Protein AF-A0A970XP13-F1 (afdb_monomer_lite)

Secondary structure (DSSP, 8-state):
-------TT-EE-HHHHHHHHT--SSSSEEEETTTTEEEEEE-TTSSS--EEETTEEEEEPS-SSS---TTSTHHHHHHTTTTS-PEEEEEEE-TT-S-EEEEEEEEE-S--EEEEEE-TTS-EEEEEEEEEEESSPPPEEEPPSS-PPP--HHHHHHHHHHHTTTT-EEEETTTEEEEEEEEEE-TTT--EEEEEEEEEETTTEEEEEEE-GGGGG-TTTEEE-

Sequence (225 aa):
MFNPDLKIGQAVTNDQICEIFTVSPRGGMRRSHKTNTLVVISFAYIVYQDRWKGDTLHLTGMGLVGDQKIDYCQNRTLYESNYNGVEVHLFEGSYLAKFYNYCGVVRLVEEPYQEKQKDENEKERLVWVFPLKPIIPLPRVLTPEGDEPTQTKENRDNLNKSIMLIGRRIEHKKFGKGSVFSIVVTQEKGTIYAFKVRFDNPTEGKYDRTFSPKFLDDNEIIKWL

Radius of gyration: 19.07 Å; chains: 1; bounding box: 42×44×51 Å

Foldseek 3Di:
DFDLVDDFQDKDALVSVCVSQVWDSDDQWTQDPVRLAIEGEDECDDLWPWDDAFQWIFGWDDDQDAADDCCPDCSVVQQCVVPPVYWYWYWYADPVRRIIGTHATKHQDDHWDWDWGAGPVRDTHIIIITTIGHPDGAQEEHEHGDDAADPDPQLVVLQVVQVVQTQFWKQFPPQGIWGFRYFYAYRHGRHTQKTKTWGQDPPPGIDIDIDGPCVVVCPVGMDTD

Structure (mmCIF, N/CA/C/O backbone):
data_AF-A0A970XP13-F1
#
_entry.id   AF-A0A970XP13-F1
#
loop_
_atom_site.group_PDB
_atom_site.id
_atom_site.type_symbol
_atom_site.label_atom_id
_atom_site.label_alt_id
_atom_site.label_comp_id
_atom_site.label_asym_id
_atom_site.label_entity_id
_atom_site.label_seq_id
_atom_site.pdbx_PDB_ins_code
_atom_site.Cartn_x
_atom_site.Cartn_y
_atom_site.Cartn_z
_atom_site.occupancy
_atom_site.B_iso_or_equiv
_atom_site.auth_seq_id
_atom_site.auth_comp_id
_atom_site.auth_asym_id
_atom_site.auth_atom_id
_atom_site.pdbx_PDB_model_num
ATOM 1 N N . MET A 1 1 ? -4.743 -19.005 -4.459 1.00 78.25 1 MET A N 1
ATOM 2 C CA . MET A 1 1 ? -4.341 -17.746 -3.803 1.00 78.25 1 MET A CA 1
ATOM 3 C C . MET A 1 1 ? -3.126 -18.054 -2.953 1.00 78.25 1 MET A C 1
ATOM 5 O O . MET A 1 1 ? -3.126 -19.113 -2.327 1.00 78.25 1 MET A O 1
ATOM 9 N N . PHE A 1 2 ? -2.075 -17.243 -3.020 1.00 93.06 2 PHE A N 1
ATOM 10 C CA . PHE A 1 2 ? -0.846 -17.499 -2.275 1.00 93.06 2 PHE A CA 1
ATOM 11 C C . PHE A 1 2 ? -1.037 -17.056 -0.817 1.00 93.06 2 PHE A C 1
ATOM 13 O O . PHE A 1 2 ? -1.611 -16.002 -0.561 1.00 93.06 2 PHE A O 1
ATOM 20 N N . ASN A 1 3 ? -0.587 -17.858 0.153 1.00 94.12 3 ASN A N 1
ATOM 21 C CA . ASN A 1 3 ? -0.649 -17.484 1.567 1.00 94.12 3 ASN A CA 1
ATOM 22 C C . ASN A 1 3 ? 0.767 -17.207 2.098 1.00 94.12 3 ASN A C 1
ATOM 24 O O . ASN A 1 3 ? 1.518 -18.162 2.292 1.00 94.12 3 ASN A O 1
ATOM 28 N N . PRO A 1 4 ? 1.131 -15.937 2.352 1.00 95.06 4 PRO A N 1
ATOM 29 C CA . PRO A 1 4 ? 2.456 -15.583 2.851 1.00 95.06 4 PRO A CA 1
ATOM 30 C C . PRO A 1 4 ? 2.640 -15.824 4.359 1.00 95.06 4 PRO A C 1
ATOM 32 O O . PRO A 1 4 ? 3.734 -15.585 4.855 1.00 95.06 4 PRO A O 1
ATOM 35 N N . ASP A 1 5 ? 1.588 -16.216 5.090 1.00 96.00 5 ASP A N 1
ATOM 36 C CA . ASP A 1 5 ? 1.572 -16.287 6.564 1.00 96.00 5 ASP A CA 1
ATOM 37 C C . ASP A 1 5 ? 2.010 -14.970 7.245 1.00 96.00 5 ASP A C 1
ATOM 39 O O . ASP A 1 5 ? 2.663 -14.937 8.287 1.00 96.00 5 ASP A O 1
ATOM 43 N N . LEU A 1 6 ? 1.646 -13.841 6.624 1.00 95.50 6 LEU A N 1
ATOM 44 C CA . LEU A 1 6 ? 1.912 -12.495 7.127 1.00 95.50 6 LEU A CA 1
ATOM 45 C C . LEU A 1 6 ? 0.615 -11.797 7.523 1.00 95.50 6 LEU A C 1
ATOM 47 O O . LEU A 1 6 ? -0.382 -11.820 6.797 1.00 95.50 6 LEU A O 1
ATOM 51 N N . LYS A 1 7 ? 0.653 -11.092 8.653 1.00 91.94 7 LYS A N 1
ATOM 52 C CA . LYS A 1 7 ? -0.436 -10.202 9.072 1.00 91.94 7 LYS A CA 1
ATOM 53 C C . LYS A 1 7 ? -0.237 -8.815 8.471 1.00 91.94 7 LYS A C 1
ATOM 55 O O . LYS A 1 7 ? 0.881 -8.314 8.395 1.00 91.94 7 LYS A O 1
ATOM 60 N N . ILE A 1 8 ? -1.326 -8.161 8.077 1.00 90.06 8 ILE A N 1
ATOM 61 C CA . ILE A 1 8 ? -1.281 -6.748 7.680 1.00 90.06 8 ILE A CA 1
ATOM 62 C C . ILE A 1 8 ? -0.691 -5.915 8.829 1.00 90.06 8 ILE A C 1
ATOM 64 O O . ILE A 1 8 ? -1.101 -6.066 9.980 1.00 90.06 8 ILE A O 1
ATOM 68 N N . GLY A 1 9 ? 0.268 -5.048 8.505 1.00 85.56 9 GLY A N 1
ATOM 69 C CA . GLY A 1 9 ? 1.038 -4.247 9.456 1.00 85.56 9 GLY A CA 1
ATOM 70 C C . GLY A 1 9 ? 2.248 -4.967 10.058 1.00 85.56 9 GLY A C 1
ATOM 71 O O . GLY A 1 9 ? 2.989 -4.356 10.823 1.00 85.56 9 GLY A O 1
ATOM 72 N N . GLN A 1 10 ? 2.478 -6.243 9.731 1.00 89.44 10 GLN A N 1
ATOM 73 C CA . GLN A 1 10 ? 3.664 -6.964 10.182 1.00 89.44 10 GLN A CA 1
ATOM 74 C C . GLN A 1 10 ? 4.919 -6.394 9.516 1.00 89.44 10 GLN A C 1
ATOM 76 O O . GLN A 1 10 ? 5.006 -6.331 8.288 1.00 89.44 10 GLN A O 1
ATOM 81 N N . ALA A 1 11 ? 5.892 -6.012 10.341 1.00 90.38 11 ALA A N 1
ATOM 82 C CA . ALA A 1 11 ? 7.219 -5.625 9.891 1.00 90.38 11 ALA A CA 1
ATOM 83 C C . ALA A 1 11 ? 8.036 -6.874 9.526 1.00 90.38 11 ALA A C 1
ATOM 85 O O . ALA A 1 11 ? 8.125 -7.815 10.316 1.00 90.38 11 ALA A O 1
ATOM 86 N N . VAL A 1 12 ? 8.642 -6.870 8.341 1.00 93.31 12 VAL A N 1
ATOM 87 C CA . VAL A 1 12 ? 9.492 -7.951 7.822 1.00 93.31 12 VAL A CA 1
ATOM 88 C C . VAL A 1 12 ? 10.779 -7.400 7.215 1.00 93.31 12 VAL A C 1
ATOM 90 O O . VAL A 1 12 ? 10.828 -6.255 6.765 1.00 93.31 12 VAL A O 1
ATOM 93 N N . THR A 1 13 ? 11.839 -8.201 7.195 1.00 93.25 13 THR A N 1
ATOM 94 C CA . THR A 1 13 ? 13.106 -7.850 6.538 1.00 93.25 13 THR A CA 1
ATOM 95 C C . THR A 1 13 ? 13.057 -8.138 5.035 1.00 93.25 13 THR A C 1
ATOM 97 O O . THR A 1 13 ? 12.192 -8.864 4.543 1.00 93.25 13 THR A O 1
ATOM 100 N N . ASN A 1 14 ? 14.020 -7.594 4.284 1.00 93.00 14 ASN A N 1
ATOM 101 C CA . ASN A 1 14 ? 14.174 -7.924 2.865 1.00 93.00 14 ASN A CA 1
ATOM 102 C C . ASN A 1 14 ? 14.386 -9.430 2.644 1.00 93.00 14 ASN A C 1
ATOM 104 O O . ASN A 1 14 ? 13.838 -9.989 1.699 1.00 93.00 14 ASN A O 1
ATOM 108 N N . ASP A 1 15 ? 15.159 -10.074 3.519 1.00 95.31 15 ASP A N 1
ATOM 109 C CA . ASP A 1 15 ? 15.478 -11.498 3.409 1.00 95.31 15 ASP A CA 1
ATOM 110 C C . ASP A 1 15 ? 14.229 -12.354 3.626 1.00 95.31 15 ASP A C 1
ATOM 112 O O . ASP A 1 15 ? 13.965 -13.251 2.829 1.00 95.31 15 ASP A O 1
ATOM 116 N N . GLN A 1 16 ? 13.389 -11.995 4.604 1.00 96.69 16 GLN A N 1
ATOM 117 C CA . GLN A 1 16 ? 12.090 -12.640 4.811 1.00 96.69 16 GLN A CA 1
ATOM 118 C C . GLN A 1 16 ? 11.178 -12.488 3.587 1.00 96.69 16 GLN A C 1
ATOM 120 O O . GLN A 1 16 ? 10.542 -13.454 3.176 1.00 96.69 16 GLN A O 1
ATOM 125 N N . ILE A 1 17 ? 11.135 -11.307 2.953 1.00 96.62 17 ILE A N 1
ATOM 126 C CA . ILE A 1 17 ? 10.377 -11.118 1.702 1.00 96.62 17 ILE A CA 1
ATOM 127 C C . ILE A 1 17 ? 10.911 -12.047 0.603 1.00 96.62 17 ILE A C 1
ATOM 129 O O . ILE A 1 17 ? 10.126 -12.685 -0.100 1.00 96.62 17 ILE A O 1
ATOM 133 N N . CYS A 1 18 ? 12.234 -12.134 0.447 1.00 97.00 18 CYS A N 1
ATOM 134 C CA . CYS A 1 18 ? 12.852 -12.986 -0.569 1.00 97.00 18 CYS A CA 1
ATOM 135 C C . CYS A 1 18 ? 12.543 -14.464 -0.333 1.00 97.00 18 CYS A C 1
ATOM 137 O O . CYS A 1 18 ? 12.210 -15.163 -1.287 1.00 97.00 18 CYS A O 1
ATOM 139 N N . GLU A 1 19 ? 12.616 -14.922 0.915 1.00 97.75 19 GLU A N 1
ATOM 140 C CA . GLU A 1 19 ? 12.333 -16.302 1.305 1.00 97.75 19 GLU A CA 1
ATOM 141 C C . GLU A 1 19 ? 10.858 -16.658 1.085 1.00 97.75 19 GLU A C 1
ATOM 143 O O . GLU A 1 19 ? 10.556 -17.601 0.350 1.00 97.75 19 GLU A O 1
ATOM 148 N N . ILE A 1 20 ? 9.938 -15.856 1.635 1.00 98.12 20 ILE A N 1
ATOM 149 C CA . ILE A 1 20 ? 8.491 -16.105 1.568 1.00 98.12 20 ILE A CA 1
ATOM 150 C C . ILE A 1 20 ? 8.008 -16.094 0.115 1.00 98.12 20 ILE A C 1
ATOM 152 O O . ILE A 1 20 ? 7.331 -17.020 -0.328 1.00 98.12 20 ILE A O 1
ATOM 156 N N . PHE A 1 21 ? 8.366 -15.064 -0.656 1.00 97.94 21 PHE A N 1
ATOM 157 C CA . PHE A 1 21 ? 7.831 -14.878 -2.008 1.00 97.94 21 PHE A CA 1
ATOM 158 C C . PHE A 1 21 ? 8.698 -15.511 -3.102 1.00 97.94 21 PHE A C 1
ATOM 160 O O . PHE A 1 21 ? 8.272 -15.576 -4.254 1.00 97.94 21 PHE A O 1
ATOM 167 N N . THR A 1 22 ? 9.900 -15.996 -2.777 1.00 97.81 22 THR A N 1
ATOM 168 C CA . THR A 1 22 ? 10.886 -16.479 -3.762 1.00 97.81 22 THR A CA 1
ATOM 169 C C . THR A 1 22 ? 11.180 -15.418 -4.836 1.00 97.81 22 THR A C 1
ATOM 171 O O . THR A 1 22 ? 11.025 -15.648 -6.036 1.00 97.81 22 THR A O 1
ATOM 174 N N . VAL A 1 23 ? 11.560 -14.215 -4.401 1.00 97.44 23 VAL A N 1
ATOM 175 C CA . VAL A 1 23 ? 11.831 -13.053 -5.271 1.00 97.44 23 VAL A CA 1
ATOM 176 C C . VAL A 1 23 ? 13.266 -12.546 -5.127 1.00 97.44 23 VAL A C 1
ATOM 178 O O . VAL A 1 23 ? 13.959 -12.874 -4.167 1.00 97.44 23 VAL A O 1
ATOM 181 N N . SER A 1 24 ? 13.719 -11.718 -6.074 1.00 93.75 24 SER A N 1
ATOM 182 C CA . SER A 1 24 ? 15.026 -11.060 -5.984 1.00 93.75 24 SER A CA 1
ATOM 183 C C . SER A 1 24 ? 15.086 -10.058 -4.815 1.00 93.75 24 SER A C 1
ATOM 185 O O . SER A 1 24 ? 14.073 -9.461 -4.443 1.00 93.75 24 SER A O 1
ATOM 187 N N . PRO A 1 25 ? 16.280 -9.790 -4.255 1.00 90.81 25 PRO A N 1
ATOM 188 C CA . PRO A 1 25 ? 16.434 -8.855 -3.139 1.00 90.81 25 PRO A CA 1
ATOM 189 C C . PRO A 1 25 ? 16.414 -7.378 -3.547 1.00 90.81 25 PRO A C 1
ATOM 191 O O . PRO A 1 25 ? 16.533 -6.516 -2.680 1.00 90.81 25 PRO A O 1
ATOM 194 N N . ARG A 1 26 ? 16.308 -7.062 -4.844 1.00 87.69 26 ARG A N 1
ATOM 195 C CA . ARG A 1 26 ? 16.445 -5.701 -5.382 1.00 87.69 26 ARG A CA 1
ATOM 196 C C . ARG A 1 26 ? 15.261 -5.325 -6.266 1.00 87.69 26 ARG A C 1
ATOM 198 O O . ARG A 1 26 ? 14.667 -6.179 -6.914 1.00 87.69 26 ARG A O 1
ATOM 205 N N . GLY A 1 27 ? 15.000 -4.022 -6.342 1.00 86.38 27 GLY A N 1
ATOM 206 C CA . GLY A 1 27 ? 13.931 -3.436 -7.150 1.00 86.38 27 GLY A CA 1
ATOM 207 C C . GLY A 1 27 ? 12.639 -3.211 -6.363 1.00 86.38 27 GLY A C 1
ATOM 208 O O . GLY A 1 27 ? 12.397 -3.868 -5.348 1.00 86.38 27 GLY A O 1
ATOM 209 N N . GLY A 1 28 ? 11.834 -2.258 -6.840 1.00 88.81 28 GLY A N 1
ATOM 210 C CA . GLY A 1 28 ? 10.523 -1.926 -6.271 1.00 88.81 28 GLY A CA 1
ATOM 211 C C . GLY A 1 28 ? 9.415 -2.893 -6.695 1.00 88.81 28 GLY A C 1
ATOM 212 O O . GLY A 1 28 ? 8.486 -3.114 -5.938 1.00 88.81 28 GLY A O 1
ATOM 213 N N . MET A 1 29 ? 9.534 -3.539 -7.859 1.00 95.00 29 MET A N 1
ATOM 214 C CA . MET A 1 29 ? 8.600 -4.575 -8.311 1.00 95.00 29 MET A CA 1
ATOM 215 C C . MET A 1 29 ? 9.350 -5.876 -8.584 1.00 95.00 29 MET A C 1
ATOM 217 O O . MET A 1 29 ? 10.291 -5.906 -9.380 1.00 95.00 29 MET A O 1
ATOM 221 N N . ARG A 1 30 ? 8.950 -6.952 -7.905 1.00 96.50 30 ARG A N 1
ATOM 222 C CA . ARG A 1 30 ? 9.682 -8.221 -7.872 1.00 96.50 30 ARG A CA 1
ATOM 223 C C . ARG A 1 30 ? 8.735 -9.377 -8.157 1.00 96.50 30 ARG A C 1
ATOM 225 O O . ARG A 1 30 ? 7.856 -9.703 -7.360 1.00 96.50 30 ARG A O 1
ATOM 232 N N . ARG A 1 31 ? 8.896 -9.986 -9.327 1.00 97.62 31 ARG A N 1
ATOM 233 C CA . ARG A 1 31 ? 8.027 -11.055 -9.818 1.00 97.62 31 ARG A CA 1
ATOM 234 C C . ARG A 1 31 ? 8.561 -12.421 -9.409 1.00 97.62 31 ARG A C 1
ATOM 236 O O . ARG 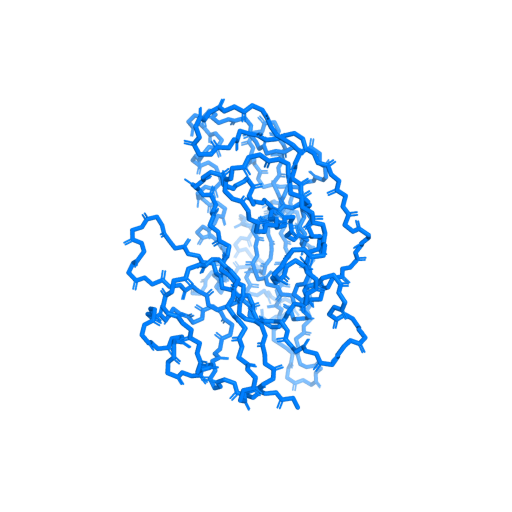A 1 31 ? 9.728 -12.715 -9.644 1.00 97.62 31 ARG A O 1
ATOM 243 N N . SER A 1 32 ? 7.688 -13.263 -8.863 1.00 97.94 32 SER A N 1
ATOM 244 C CA . SER A 1 32 ? 7.959 -14.683 -8.643 1.00 97.94 32 SER A CA 1
ATOM 245 C C . SER A 1 32 ? 7.018 -15.529 -9.484 1.00 97.94 32 SER A C 1
ATOM 247 O O . SER A 1 32 ? 5.798 -15.464 -9.342 1.00 97.94 32 SER A O 1
ATOM 249 N N . HIS A 1 33 ? 7.590 -16.352 -10.357 1.00 97.06 33 HIS A N 1
ATOM 250 C CA . HIS A 1 33 ? 6.825 -17.350 -11.103 1.00 97.06 33 HIS A CA 1
ATOM 251 C C . HIS A 1 33 ? 6.455 -18.558 -10.233 1.00 97.06 33 HIS A C 1
ATOM 253 O O . HIS A 1 33 ? 5.440 -19.194 -10.492 1.00 97.06 33 HIS A O 1
ATOM 259 N N . LYS A 1 34 ? 7.233 -18.849 -9.179 1.00 97.31 34 LYS A N 1
ATOM 260 C CA . LYS A 1 34 ? 7.014 -20.002 -8.291 1.00 97.31 34 LYS A CA 1
ATOM 261 C C . LYS A 1 34 ? 5.759 -19.839 -7.435 1.00 97.31 34 LYS A C 1
ATOM 263 O O . LYS A 1 34 ? 4.967 -20.765 -7.326 1.00 97.31 34 LYS A O 1
ATOM 268 N N . THR A 1 35 ? 5.582 -18.666 -6.832 1.00 97.69 35 THR A N 1
ATOM 269 C CA . THR A 1 35 ? 4.405 -18.342 -6.006 1.00 97.69 35 THR A CA 1
ATOM 270 C C . THR A 1 35 ? 3.278 -17.719 -6.826 1.00 97.69 35 THR A C 1
ATOM 272 O O . THR A 1 35 ? 2.190 -17.490 -6.310 1.00 97.69 35 THR A O 1
ATOM 275 N N . ASN A 1 36 ? 3.535 -17.433 -8.107 1.00 98.00 36 ASN A N 1
ATOM 276 C CA . ASN A 1 36 ? 2.661 -16.667 -8.983 1.00 98.00 36 ASN A CA 1
ATOM 277 C C . ASN A 1 36 ? 2.247 -15.300 -8.391 1.00 98.00 36 ASN A C 1
ATOM 279 O O . ASN A 1 36 ? 1.171 -14.786 -8.686 1.00 98.00 36 ASN A O 1
ATOM 283 N N . THR A 1 37 ? 3.150 -14.638 -7.661 1.00 98.50 37 THR A N 1
ATOM 284 C CA . THR A 1 37 ? 2.924 -13.297 -7.093 1.00 98.50 37 THR A CA 1
ATOM 285 C C . THR A 1 37 ? 3.804 -12.210 -7.713 1.00 98.50 37 THR A C 1
ATOM 287 O O . THR A 1 37 ? 4.878 -12.486 -8.260 1.00 98.50 37 THR A O 1
ATOM 290 N N . LEU A 1 38 ? 3.377 -10.956 -7.601 1.00 98.50 38 LEU A N 1
ATOM 291 C CA . LEU A 1 38 ? 4.200 -9.766 -7.798 1.00 98.50 38 LEU A CA 1
ATOM 292 C C . LEU A 1 38 ? 4.313 -9.031 -6.458 1.00 98.50 38 LEU A C 1
ATOM 294 O O . LEU A 1 38 ? 3.310 -8.603 -5.897 1.00 98.50 38 LEU A O 1
ATOM 298 N N . VAL A 1 39 ? 5.529 -8.891 -5.939 1.00 97.94 39 VAL A N 1
ATOM 299 C CA . VAL A 1 39 ? 5.804 -8.076 -4.751 1.00 97.94 39 VAL A CA 1
ATOM 300 C C . VAL A 1 39 ? 6.073 -6.644 -5.197 1.00 97.94 39 VAL A C 1
ATOM 302 O O . VAL A 1 39 ? 6.976 -6.410 -5.998 1.00 97.94 39 VAL A O 1
ATOM 305 N N . VAL A 1 40 ? 5.309 -5.698 -4.662 1.00 96.31 40 VAL A N 1
ATOM 306 C CA . VAL A 1 40 ? 5.482 -4.257 -4.845 1.00 96.31 40 VAL A CA 1
ATOM 307 C C . VAL A 1 40 ? 5.976 -3.668 -3.533 1.00 96.31 40 VAL A C 1
ATOM 309 O O . VAL A 1 40 ? 5.360 -3.857 -2.489 1.00 96.31 40 VAL A O 1
ATOM 312 N N . ILE A 1 41 ? 7.082 -2.943 -3.589 1.00 92.12 41 ILE A N 1
ATOM 313 C CA . ILE A 1 41 ? 7.636 -2.191 -2.475 1.00 92.12 41 ILE A CA 1
ATOM 314 C C . ILE A 1 41 ? 7.512 -0.721 -2.823 1.00 92.12 41 ILE A C 1
ATOM 316 O O . ILE A 1 41 ? 8.219 -0.232 -3.705 1.00 92.12 41 ILE A O 1
ATOM 320 N N . SER A 1 42 ? 6.616 -0.041 -2.117 1.00 89.12 42 SER A N 1
ATOM 321 C CA . SER A 1 42 ? 6.482 1.402 -2.222 1.00 89.12 42 SER A CA 1
ATOM 322 C C . SER A 1 42 ? 7.498 2.093 -1.320 1.00 89.12 42 SER A C 1
ATOM 324 O O . SER A 1 42 ? 7.674 1.730 -0.148 1.00 89.12 42 SER A O 1
ATOM 326 N N . PHE A 1 43 ? 8.172 3.089 -1.886 1.00 75.00 43 PHE A N 1
ATOM 327 C CA . PHE A 1 43 ? 9.134 3.928 -1.184 1.00 75.00 43 PHE A CA 1
ATOM 328 C C . PHE A 1 43 ? 8.675 5.380 -1.275 1.00 75.00 43 PHE A C 1
ATOM 330 O O . PHE A 1 43 ? 8.756 5.983 -2.336 1.00 75.00 43 PHE A O 1
ATOM 337 N N . ALA A 1 44 ? 8.266 5.971 -0.154 1.00 55.94 44 ALA A N 1
ATOM 338 C CA . ALA A 1 44 ? 7.752 7.343 -0.133 1.00 55.94 44 ALA A CA 1
ATOM 339 C C . ALA A 1 44 ? 8.823 8.443 -0.352 1.00 55.94 44 ALA A C 1
ATOM 341 O O . ALA A 1 44 ? 8.486 9.621 -0.347 1.00 55.94 44 ALA A O 1
ATOM 342 N N . TYR A 1 45 ? 10.115 8.101 -0.496 1.00 51.94 45 TYR A N 1
ATOM 343 C CA . TYR A 1 45 ? 11.218 9.080 -0.403 1.00 51.94 45 TYR A CA 1
ATOM 344 C C . TYR A 1 45 ? 12.397 8.861 -1.382 1.00 51.94 45 TYR A C 1
ATOM 346 O O . TYR A 1 45 ? 13.486 9.379 -1.144 1.00 51.94 45 TYR A O 1
ATOM 354 N N . ILE A 1 46 ? 12.229 8.085 -2.462 1.00 53.41 46 ILE A N 1
ATOM 355 C CA . ILE A 1 46 ? 13.261 7.884 -3.513 1.00 53.41 46 ILE A CA 1
ATOM 356 C C . ILE A 1 46 ? 12.834 8.654 -4.787 1.00 53.41 46 ILE A C 1
ATOM 358 O O . ILE A 1 46 ? 11.810 9.320 -4.781 1.00 53.41 46 ILE A O 1
ATOM 362 N N . VAL A 1 47 ? 13.605 8.583 -5.881 1.00 54.44 47 VAL A N 1
ATOM 363 C CA . VAL A 1 47 ? 13.306 9.083 -7.250 1.00 54.44 47 VAL A CA 1
ATOM 364 C C . VAL A 1 47 ? 11.843 8.867 -7.698 1.00 54.44 47 VAL A C 1
ATOM 366 O O . VAL A 1 47 ? 11.357 9.569 -8.579 1.00 54.44 47 VAL A O 1
ATOM 369 N N . TYR A 1 48 ? 11.140 7.905 -7.099 1.00 57.47 48 TYR A N 1
ATOM 370 C CA . TYR A 1 48 ? 9.724 7.630 -7.312 1.00 57.47 48 TYR A CA 1
ATOM 371 C C . TYR A 1 48 ? 8.842 8.423 -6.342 1.00 57.47 48 TYR A C 1
ATOM 373 O O . TYR A 1 48 ? 9.010 8.338 -5.127 1.00 57.47 48 TYR A O 1
ATOM 381 N N . GLN A 1 49 ? 7.864 9.149 -6.883 1.00 72.44 49 GLN A N 1
ATOM 382 C CA . GLN A 1 49 ? 6.902 9.942 -6.106 1.00 72.44 49 GLN A CA 1
ATOM 383 C C . GLN A 1 49 ? 5.633 9.136 -5.794 1.00 72.44 49 GLN A C 1
ATOM 385 O O . GLN A 1 49 ? 4.509 9.555 -6.104 1.00 72.44 49 GLN A O 1
ATOM 390 N N . ASP A 1 50 ? 5.826 7.946 -5.221 1.00 85.69 50 ASP A N 1
ATOM 391 C CA . ASP A 1 50 ? 4.723 7.125 -4.731 1.00 85.69 50 ASP A CA 1
ATOM 392 C C . ASP A 1 50 ? 3.942 7.896 -3.667 1.00 85.69 50 ASP A C 1
ATOM 394 O O . ASP A 1 50 ? 4.526 8.422 -2.718 1.00 85.69 50 ASP A O 1
ATOM 398 N N . ARG A 1 51 ? 2.617 7.950 -3.803 1.00 84.94 51 ARG A N 1
ATOM 399 C CA . ARG A 1 51 ? 1.778 8.741 -2.895 1.00 84.94 51 ARG A CA 1
ATOM 400 C C . ARG A 1 51 ? 0.409 8.130 -2.698 1.00 84.94 51 ARG A C 1
ATOM 402 O O . ARG A 1 51 ? -0.190 7.601 -3.630 1.00 84.94 51 ARG A O 1
ATOM 409 N N . TRP A 1 52 ? -0.113 8.243 -1.487 1.00 84.88 52 TRP A N 1
ATOM 410 C CA . TRP A 1 52 ? -1.498 7.889 -1.208 1.00 84.88 52 TRP A CA 1
ATOM 411 C C . TRP A 1 52 ? -2.404 9.080 -1.512 1.00 84.88 52 TRP A C 1
ATOM 413 O O . TRP A 1 52 ? -2.178 10.177 -1.007 1.00 84.88 52 TRP A O 1
ATOM 423 N N . LYS A 1 53 ? -3.451 8.855 -2.307 1.00 82.88 53 LYS A N 1
ATOM 424 C CA . LYS A 1 53 ? -4.591 9.766 -2.446 1.00 82.88 53 LYS A CA 1
ATOM 425 C C . LYS A 1 53 ? -5.803 9.074 -1.840 1.00 82.88 53 LYS A C 1
ATOM 427 O O . LYS A 1 53 ? -6.294 8.083 -2.377 1.00 82.88 53 LYS A O 1
ATOM 432 N N . GLY A 1 54 ? -6.232 9.540 -0.669 1.00 80.88 54 GLY A N 1
ATOM 433 C CA . GLY A 1 54 ? -7.213 8.807 0.127 1.00 80.88 54 GLY A CA 1
ATOM 434 C C . GLY A 1 54 ? -6.712 7.395 0.450 1.00 80.88 54 GLY A C 1
ATOM 435 O O . GLY A 1 54 ? -5.672 7.231 1.087 1.00 80.88 54 GLY A O 1
ATOM 436 N N . ASP A 1 55 ? -7.456 6.374 0.026 1.00 84.88 55 ASP A N 1
ATOM 437 C CA . ASP A 1 55 ? -7.129 4.961 0.245 1.00 84.88 55 ASP A CA 1
ATOM 438 C C . ASP A 1 55 ? -6.559 4.246 -0.995 1.00 84.88 55 ASP A C 1
ATOM 440 O O . ASP A 1 55 ? -6.429 3.018 -0.983 1.00 84.88 55 ASP A O 1
ATOM 444 N N . THR A 1 56 ? -6.171 5.007 -2.024 1.00 91.06 56 THR A N 1
ATOM 445 C CA . THR A 1 56 ? -5.517 4.515 -3.244 1.00 91.06 56 THR A CA 1
ATOM 446 C C . THR A 1 56 ? -4.053 4.959 -3.277 1.00 91.06 56 THR A C 1
ATOM 448 O O . THR A 1 56 ? -3.736 6.141 -3.134 1.00 91.06 56 THR A O 1
ATOM 451 N N . LEU A 1 57 ? -3.141 4.009 -3.470 1.00 92.50 57 LEU A N 1
ATOM 452 C CA . LEU A 1 57 ? -1.722 4.255 -3.702 1.00 92.50 57 LEU A CA 1
ATOM 453 C C . LEU A 1 57 ? -1.495 4.538 -5.183 1.00 92.50 57 LEU A C 1
ATOM 455 O O . LEU A 1 57 ? -1.743 3.684 -6.023 1.00 92.50 57 LEU A O 1
ATOM 459 N N . HIS A 1 58 ? -0.949 5.698 -5.501 1.00 93.88 58 HIS A N 1
ATOM 460 C CA . HIS A 1 58 ? -0.462 6.036 -6.830 1.00 93.88 58 HIS A CA 1
ATOM 461 C C . HIS A 1 58 ? 1.009 5.629 -6.904 1.00 93.88 58 HIS A C 1
ATOM 463 O O . HIS A 1 58 ? 1.885 6.379 -6.477 1.00 93.88 58 HIS A O 1
ATOM 469 N N . LEU A 1 59 ? 1.255 4.406 -7.379 1.00 94.19 59 LEU A N 1
ATOM 470 C CA . LEU A 1 59 ? 2.587 3.811 -7.478 1.00 94.19 59 LEU A CA 1
ATOM 471 C C . LEU A 1 59 ? 3.255 4.211 -8.796 1.00 94.19 59 LEU A C 1
ATOM 473 O O . LEU A 1 59 ? 2.672 4.019 -9.861 1.00 94.19 59 LEU A O 1
ATOM 477 N N . THR A 1 60 ? 4.495 4.689 -8.750 1.00 93.50 60 THR A N 1
ATOM 478 C CA . THR A 1 60 ? 5.269 4.960 -9.966 1.00 93.50 60 THR A CA 1
ATOM 479 C C . THR A 1 60 ? 5.832 3.659 -10.553 1.00 93.50 60 THR A C 1
ATOM 481 O O . THR A 1 60 ? 6.366 2.806 -9.843 1.00 93.50 60 THR A O 1
ATOM 484 N N . GLY A 1 61 ? 5.728 3.498 -11.871 1.00 94.06 61 GLY A N 1
ATOM 485 C CA . GLY A 1 61 ? 6.225 2.346 -12.614 1.00 94.06 61 GLY A CA 1
ATOM 486 C C . GLY A 1 61 ? 7.747 2.195 -12.577 1.00 94.06 61 GLY A C 1
ATOM 487 O O . GLY A 1 61 ? 8.496 3.079 -12.161 1.00 94.06 61 GLY A O 1
ATOM 488 N N . MET A 1 62 ? 8.228 1.051 -13.056 1.00 92.12 62 MET A N 1
ATOM 489 C CA . MET A 1 62 ? 9.644 0.761 -13.256 1.00 92.12 62 MET A CA 1
ATOM 490 C C . MET A 1 62 ? 10.241 1.513 -14.445 1.00 92.12 62 MET A C 1
ATOM 492 O O . MET A 1 62 ? 9.600 1.727 -15.474 1.00 92.12 62 MET A O 1
ATOM 496 N N . GLY A 1 63 ? 11.541 1.776 -14.315 1.00 91.50 63 GLY A N 1
ATOM 497 C CA . GLY A 1 63 ? 12.383 2.463 -15.288 1.00 91.50 63 GLY A CA 1
ATOM 498 C C . GLY A 1 63 ? 12.996 3.675 -14.604 1.00 91.50 63 GLY A C 1
ATOM 499 O O . GLY A 1 63 ? 12.253 4.506 -14.093 1.00 91.50 63 GLY A O 1
ATOM 500 N N . LEU A 1 64 ? 14.327 3.753 -14.530 1.00 89.25 64 LEU A N 1
ATOM 501 C CA . LEU A 1 64 ? 15.060 4.773 -13.757 1.00 89.25 64 LEU A CA 1
ATOM 502 C C . LEU A 1 64 ? 15.560 5.959 -14.592 1.00 89.25 64 LEU A C 1
ATOM 504 O O . LEU A 1 64 ? 15.762 7.034 -14.037 1.00 89.25 64 LEU A O 1
ATOM 508 N N . VAL A 1 65 ? 15.676 5.783 -15.910 1.00 92.25 65 VAL A N 1
ATOM 509 C CA . VAL A 1 65 ? 16.185 6.785 -16.855 1.00 92.25 65 VAL A CA 1
ATOM 510 C C . VAL A 1 65 ? 15.243 6.884 -18.045 1.00 92.25 65 VAL A C 1
ATOM 512 O O . VAL A 1 65 ? 14.831 5.852 -18.579 1.00 92.25 65 VAL A O 1
ATOM 515 N N . GLY A 1 66 ? 14.946 8.115 -18.465 1.00 95.25 66 GLY A N 1
ATOM 516 C CA . GLY A 1 66 ? 14.093 8.392 -19.623 1.00 95.25 66 GLY A CA 1
ATOM 517 C C . GLY A 1 66 ? 12.631 7.973 -19.448 1.00 95.25 66 GLY A C 1
ATOM 518 O O . GLY A 1 66 ? 12.206 7.542 -18.371 1.00 95.25 66 GLY A O 1
ATOM 519 N N . ASP A 1 67 ? 11.862 8.134 -20.525 1.00 97.69 67 ASP A N 1
ATOM 520 C CA . ASP A 1 67 ? 10.425 7.873 -20.531 1.00 97.69 67 ASP A CA 1
ATOM 521 C C . ASP A 1 67 ? 10.118 6.387 -20.324 1.00 97.69 67 ASP A C 1
ATOM 523 O O . ASP A 1 67 ? 10.654 5.502 -21.001 1.00 97.69 67 ASP A O 1
ATOM 527 N N . GLN A 1 68 ? 9.219 6.108 -19.386 1.00 96.81 68 GLN A N 1
ATOM 528 C CA . GLN A 1 68 ? 8.777 4.755 -19.091 1.00 96.81 68 GLN A CA 1
ATOM 529 C C . GLN A 1 68 ? 7.800 4.245 -20.148 1.00 96.81 68 GLN A C 1
ATOM 531 O O . GLN A 1 68 ? 6.974 4.980 -20.692 1.00 96.81 68 GLN A O 1
ATOM 536 N N . LYS A 1 69 ? 7.825 2.930 -20.359 1.00 97.19 69 LYS A N 1
ATOM 537 C CA . LYS A 1 69 ? 6.833 2.227 -21.173 1.00 97.19 69 LYS A CA 1
ATOM 538 C C . LYS A 1 69 ? 5.956 1.351 -20.287 1.00 97.19 69 LYS A C 1
ATOM 540 O O . LYS A 1 69 ? 6.451 0.729 -19.343 1.00 97.19 69 LYS A O 1
ATOM 545 N N . ILE A 1 70 ? 4.664 1.294 -20.599 1.00 97.19 70 ILE A N 1
ATOM 546 C CA . ILE A 1 70 ? 3.689 0.511 -19.830 1.00 97.19 70 ILE A CA 1
ATOM 547 C C . ILE A 1 70 ? 3.948 -0.996 -19.945 1.00 97.19 70 ILE A C 1
ATOM 549 O O . ILE A 1 70 ? 3.681 -1.745 -19.015 1.00 97.19 70 ILE A O 1
ATOM 553 N N . ASP A 1 71 ? 4.538 -1.437 -21.056 1.00 96.38 71 ASP A N 1
ATOM 554 C CA . ASP A 1 71 ? 4.874 -2.830 -21.349 1.00 96.38 71 ASP A CA 1
ATOM 555 C C . ASP A 1 71 ? 6.294 -3.229 -20.897 1.00 96.38 71 ASP A C 1
ATOM 557 O O . ASP A 1 71 ? 6.717 -4.373 -21.080 1.00 96.38 71 ASP A O 1
ATOM 561 N N . TYR A 1 72 ? 7.039 -2.311 -20.273 1.00 96.38 72 TYR A N 1
ATOM 562 C CA . TYR A 1 72 ? 8.399 -2.565 -19.808 1.00 96.38 72 TYR A CA 1
ATOM 563 C C . TYR A 1 72 ? 8.425 -3.426 -18.538 1.00 96.38 72 TYR A C 1
ATOM 565 O O . TYR A 1 72 ? 7.942 -3.019 -17.480 1.00 96.38 72 TYR A O 1
ATOM 573 N N . CYS A 1 73 ? 9.085 -4.586 -18.602 1.00 94.62 73 CYS A N 1
ATOM 574 C CA . CYS A 1 73 ? 9.346 -5.449 -17.445 1.00 94.62 73 CYS A CA 1
ATOM 575 C C . CYS A 1 73 ? 8.076 -5.703 -16.603 1.00 94.62 73 CYS A C 1
ATOM 577 O O . CYS A 1 73 ? 7.094 -6.235 -17.114 1.00 94.62 73 CYS A O 1
ATOM 579 N N . GLN A 1 74 ? 8.082 -5.342 -15.311 1.00 97.38 74 GLN A N 1
ATOM 580 C CA . GLN A 1 74 ? 6.943 -5.590 -14.419 1.00 97.38 74 GLN A CA 1
ATOM 581 C C . GLN A 1 74 ? 5.836 -4.539 -14.517 1.00 97.38 74 GLN A C 1
ATOM 583 O O . GLN A 1 74 ? 4.766 -4.779 -13.963 1.00 97.38 74 GLN A O 1
ATOM 588 N N . ASN A 1 75 ? 6.035 -3.443 -15.262 1.00 98.00 75 ASN A N 1
ATOM 589 C CA . ASN A 1 75 ? 4.938 -2.526 -15.590 1.00 98.00 75 ASN A CA 1
ATOM 590 C C . ASN A 1 75 ? 3.835 -3.288 -16.321 1.00 98.00 75 ASN A C 1
ATOM 592 O O . ASN A 1 75 ? 2.670 -3.168 -15.956 1.00 98.00 75 ASN A O 1
ATOM 596 N N . ARG A 1 76 ? 4.220 -4.169 -17.257 1.00 98.31 76 ARG A N 1
ATOM 597 C CA . ARG A 1 76 ? 3.286 -5.041 -17.969 1.00 98.31 76 ARG A CA 1
ATOM 598 C C . ARG A 1 76 ? 2.534 -5.960 -17.013 1.00 98.31 76 ARG A C 1
ATOM 600 O O . ARG A 1 76 ? 1.312 -6.016 -17.042 1.00 98.31 76 ARG A O 1
ATOM 607 N N . THR A 1 77 ? 3.261 -6.653 -16.136 1.00 98.19 77 THR A N 1
ATOM 608 C CA . THR A 1 77 ? 2.662 -7.568 -15.153 1.00 98.19 77 THR A CA 1
ATOM 609 C C . THR A 1 77 ? 1.653 -6.855 -14.254 1.00 98.19 77 THR A C 1
ATOM 611 O O . THR A 1 77 ? 0.596 -7.414 -13.966 1.00 98.19 77 THR A O 1
ATOM 614 N N . LEU A 1 78 ? 1.973 -5.637 -13.806 1.00 98.31 78 LEU A N 1
ATOM 615 C CA . LEU A 1 78 ? 1.090 -4.842 -12.957 1.00 98.31 78 LEU A CA 1
ATOM 616 C C . LEU A 1 78 ? -0.110 -4.291 -13.738 1.00 98.31 78 LEU A C 1
ATOM 618 O O . LEU A 1 78 ? -1.231 -4.359 -13.239 1.00 98.31 78 LEU A O 1
ATOM 622 N N . TYR A 1 79 ? 0.101 -3.811 -14.966 1.00 98.44 79 TYR A N 1
ATOM 623 C CA . TYR A 1 79 ? -0.965 -3.343 -15.854 1.00 98.44 79 TYR A CA 1
ATOM 624 C C . TYR A 1 79 ? -2.001 -4.439 -16.127 1.00 98.44 79 TYR A C 1
ATOM 626 O O . TYR A 1 79 ? -3.203 -4.224 -16.011 1.00 98.44 79 TYR A O 1
ATOM 634 N N . GLU A 1 80 ? -1.525 -5.648 -16.416 1.00 98.19 80 GLU A N 1
ATOM 635 C CA . GLU A 1 80 ? -2.365 -6.801 -16.736 1.00 98.19 80 GLU A CA 1
ATOM 636 C C . GLU A 1 80 ? -2.884 -7.538 -15.478 1.00 98.19 80 GLU A C 1
ATOM 638 O O . GLU A 1 80 ? -3.574 -8.554 -15.590 1.00 98.19 80 GLU A O 1
ATOM 643 N N . SER A 1 81 ? -2.559 -7.061 -14.265 1.00 97.69 81 SER A N 1
ATOM 644 C CA . SER A 1 81 ? -2.756 -7.801 -13.000 1.00 97.69 81 SER A CA 1
ATOM 645 C C . SER A 1 81 ? -4.206 -8.191 -12.700 1.00 97.69 81 SER A C 1
ATOM 647 O O . SER A 1 81 ? -4.457 -9.201 -12.044 1.00 97.69 81 SER A O 1
ATOM 649 N N . ASN A 1 82 ? -5.175 -7.442 -13.227 1.00 97.19 82 ASN A N 1
ATOM 650 C CA . ASN A 1 82 ? -6.594 -7.742 -13.044 1.00 97.19 82 ASN A CA 1
ATOM 651 C C . ASN A 1 82 ? -7.072 -8.974 -13.834 1.00 97.19 82 ASN A C 1
ATOM 653 O O . ASN A 1 82 ? -8.146 -9.495 -13.537 1.00 97.19 82 ASN A O 1
ATOM 657 N N . TYR A 1 83 ? -6.307 -9.453 -14.821 1.00 97.44 83 TYR A N 1
ATOM 658 C CA . TYR A 1 83 ? -6.719 -10.560 -15.696 1.00 97.44 83 TYR A CA 1
ATOM 659 C C . TYR A 1 83 ? -5.621 -11.588 -16.000 1.00 97.44 83 TYR A C 1
ATOM 661 O O . TYR A 1 83 ? -5.930 -12.669 -16.494 1.00 97.44 83 TYR A O 1
ATOM 669 N N . ASN A 1 84 ? -4.355 -11.318 -15.673 1.00 97.25 84 ASN A N 1
ATOM 670 C CA . ASN A 1 84 ? -3.254 -12.267 -15.886 1.00 97.25 84 ASN A CA 1
ATOM 671 C C . ASN A 1 84 ? -3.107 -13.324 -14.768 1.00 97.25 84 ASN A C 1
ATOM 673 O O . ASN A 1 84 ? -2.231 -14.186 -14.842 1.00 97.25 84 ASN A O 1
ATOM 677 N N . GLY A 1 85 ? -3.943 -13.259 -13.725 1.00 96.94 85 GLY A N 1
ATOM 678 C CA . GLY A 1 85 ? -3.943 -14.207 -12.608 1.00 96.94 85 GLY A CA 1
ATOM 679 C C . GLY A 1 85 ? -2.780 -14.049 -11.621 1.00 96.94 85 GLY A C 1
ATOM 680 O O . GLY A 1 85 ? -2.598 -14.923 -10.772 1.00 96.94 85 GLY A O 1
ATOM 681 N N . VAL A 1 86 ? -1.987 -12.977 -11.718 1.00 98.12 86 VAL A N 1
ATOM 682 C CA . VAL A 1 86 ? -0.891 -12.670 -10.790 1.00 98.12 86 VAL A CA 1
ATOM 683 C C . VAL A 1 86 ? -1.416 -11.921 -9.572 1.00 98.12 86 VAL A C 1
ATOM 685 O O . VAL A 1 86 ? -2.018 -10.859 -9.691 1.00 98.12 86 VAL A O 1
ATOM 688 N N . GLU A 1 87 ? -1.132 -12.438 -8.379 1.00 98.06 87 GLU A N 1
ATOM 689 C CA . GLU A 1 87 ? -1.507 -11.772 -7.130 1.00 98.06 87 GLU A CA 1
ATOM 690 C C . GLU A 1 87 ? -0.466 -10.718 -6.726 1.00 98.06 87 GLU A C 1
ATOM 692 O O . GLU A 1 87 ? 0.728 -11.015 -6.632 1.00 98.06 87 GLU A O 1
ATOM 697 N N . VAL A 1 88 ? -0.905 -9.479 -6.484 1.00 98.50 88 VAL A N 1
ATOM 698 C CA . VAL A 1 88 ? -0.016 -8.353 -6.164 1.00 98.50 88 VAL A CA 1
ATOM 699 C C . VAL A 1 88 ? -0.003 -8.100 -4.658 1.00 98.50 88 VAL A C 1
ATOM 701 O O . VAL A 1 88 ? -1.036 -7.801 -4.063 1.00 98.50 88 VAL A O 1
ATOM 704 N N . HIS A 1 89 ? 1.172 -8.192 -4.038 1.00 98.19 89 HIS A N 1
ATOM 705 C CA . HIS A 1 89 ? 1.381 -7.956 -2.607 1.00 98.19 89 HIS A CA 1
ATOM 706 C C 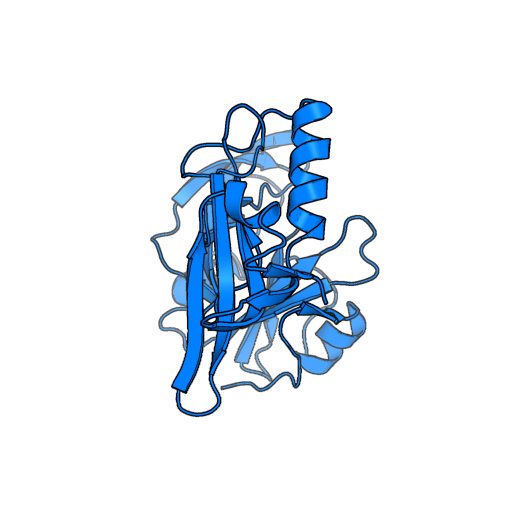. HIS A 1 89 ? 2.140 -6.650 -2.394 1.00 98.19 89 HIS A C 1
ATOM 708 O O . HIS A 1 89 ? 3.228 -6.482 -2.943 1.00 98.19 89 HIS A O 1
ATOM 714 N N . LEU A 1 90 ? 1.596 -5.753 -1.572 1.00 97.12 90 LEU A N 1
ATOM 715 C CA . LEU A 1 90 ? 2.208 -4.459 -1.275 1.00 97.12 90 LEU A CA 1
ATOM 716 C C . LEU A 1 90 ? 2.985 -4.495 0.044 1.00 97.12 90 LEU A C 1
ATOM 718 O O . LEU A 1 90 ? 2.519 -5.030 1.052 1.00 97.12 90 LEU A O 1
ATOM 722 N N . PHE A 1 91 ? 4.145 -3.853 0.031 1.00 94.06 91 PHE A N 1
ATOM 723 C CA . PHE A 1 91 ? 4.955 -3.532 1.192 1.00 94.06 91 PHE A CA 1
ATOM 724 C C . PHE A 1 91 ? 5.315 -2.050 1.175 1.00 94.06 91 PHE A C 1
ATOM 726 O O . PHE A 1 91 ? 5.619 -1.495 0.121 1.00 94.06 91 PHE A O 1
ATOM 733 N N . GLU A 1 92 ? 5.344 -1.421 2.343 1.00 89.19 92 GLU A N 1
ATOM 734 C CA . GLU A 1 92 ? 5.832 -0.048 2.500 1.00 89.19 92 GLU A CA 1
ATOM 735 C C . GLU A 1 92 ? 7.177 -0.048 3.226 1.00 89.19 92 GLU A C 1
ATOM 737 O O . GLU A 1 92 ? 7.305 -0.583 4.333 1.00 89.19 92 GLU A O 1
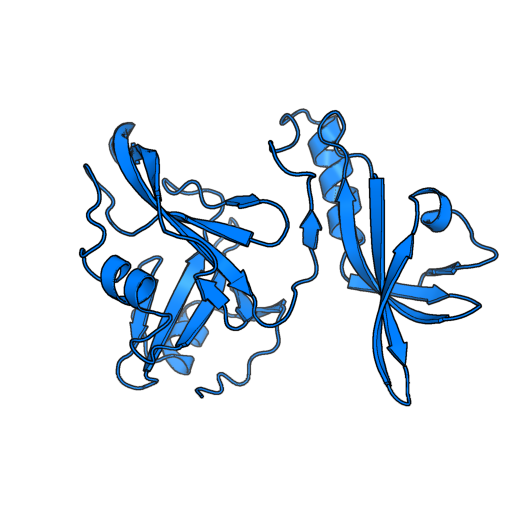ATOM 742 N N . GLY A 1 93 ? 8.196 0.526 2.584 1.00 77.88 93 GLY A N 1
ATOM 743 C CA . GLY A 1 93 ? 9.540 0.648 3.147 1.00 77.88 93 GLY A CA 1
ATOM 744 C C . GLY A 1 93 ? 9.676 1.815 4.126 1.00 77.88 93 GLY A C 1
ATOM 745 O O . GLY A 1 93 ? 9.135 2.897 3.910 1.00 77.88 93 GLY A O 1
ATOM 746 N N . SER A 1 94 ? 10.447 1.608 5.198 1.00 61.25 94 SER A N 1
ATOM 747 C CA . SER A 1 94 ? 10.850 2.674 6.128 1.00 61.25 94 SER A CA 1
ATOM 748 C C . SER A 1 94 ? 12.107 3.419 5.652 1.00 61.25 94 SER A C 1
ATOM 750 O O . SER A 1 94 ? 12.944 2.854 4.950 1.00 61.25 94 SER A O 1
ATOM 752 N N . TYR A 1 95 ? 12.278 4.670 6.102 1.00 51.78 95 TYR A N 1
ATOM 753 C CA . TYR A 1 95 ? 13.398 5.574 5.771 1.00 51.78 95 TYR A CA 1
ATOM 754 C C . TYR A 1 95 ? 14.805 4.967 5.965 1.00 51.78 95 TYR A C 1
ATOM 756 O O . TYR A 1 95 ? 15.746 5.358 5.285 1.00 51.78 95 TYR A O 1
ATOM 764 N N . LEU A 1 96 ? 14.961 3.988 6.866 1.00 56.44 96 LEU A N 1
ATOM 765 C CA . LEU A 1 96 ? 16.248 3.338 7.167 1.00 56.44 96 LEU A CA 1
ATOM 766 C C . LEU A 1 96 ? 16.363 1.905 6.611 1.00 56.44 96 LEU A C 1
ATOM 768 O O . LEU A 1 96 ? 17.318 1.207 6.942 1.00 56.44 96 LEU A O 1
ATOM 772 N N . ALA A 1 97 ? 15.375 1.460 5.823 1.00 60.88 97 ALA A N 1
ATOM 773 C CA . ALA A 1 97 ? 15.288 0.184 5.099 1.00 60.88 97 ALA A CA 1
ATOM 774 C C . ALA A 1 97 ? 15.795 -1.076 5.836 1.00 60.88 97 ALA A C 1
ATOM 776 O O . ALA A 1 97 ? 16.280 -2.017 5.209 1.00 60.88 97 ALA A O 1
ATOM 777 N N . LYS A 1 98 ? 15.639 -1.139 7.166 1.00 71.56 9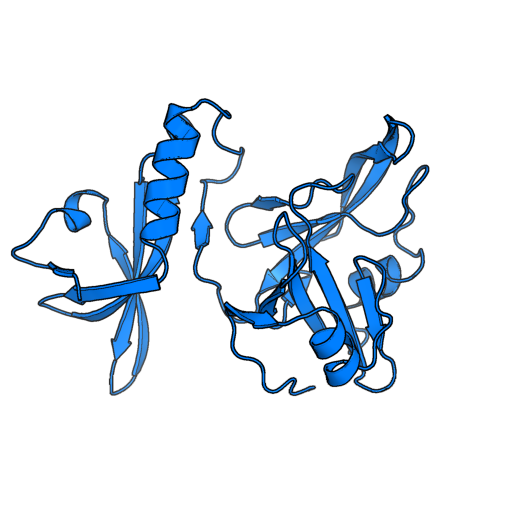8 LYS A N 1
ATOM 778 C CA . LYS A 1 98 ? 15.824 -2.391 7.924 1.00 71.56 98 LYS A CA 1
ATOM 779 C C . LYS A 1 98 ? 14.588 -3.288 7.852 1.00 71.56 98 LYS A C 1
ATOM 781 O O . LYS A 1 98 ? 14.714 -4.507 7.914 1.00 71.56 98 LYS A O 1
ATOM 786 N N . PHE A 1 99 ? 13.412 -2.678 7.698 1.00 84.69 99 PHE A N 1
ATOM 787 C CA . PHE A 1 99 ? 12.127 -3.367 7.692 1.00 84.69 99 PHE A CA 1
ATOM 788 C C . PHE A 1 99 ? 11.135 -2.732 6.715 1.00 84.69 99 PHE A C 1
ATOM 790 O O . PHE A 1 99 ? 11.188 -1.524 6.445 1.00 84.69 99 PHE A O 1
ATOM 797 N N . TYR A 1 100 ? 10.209 -3.571 6.262 1.00 89.62 100 TYR A N 1
ATOM 798 C CA . TYR A 1 100 ? 9.078 -3.266 5.400 1.00 89.62 100 TYR A CA 1
ATOM 799 C C . TYR A 1 100 ? 7.792 -3.699 6.096 1.00 89.62 100 TYR A C 1
ATOM 801 O O . TYR A 1 100 ? 7.733 -4.796 6.648 1.00 89.62 100 TYR A O 1
ATOM 809 N N . ASN A 1 101 ? 6.758 -2.868 6.051 1.00 90.31 101 ASN A N 1
ATOM 810 C CA . ASN A 1 101 ? 5.451 -3.226 6.593 1.00 90.31 101 ASN A CA 1
ATOM 811 C C . ASN A 1 101 ? 4.619 -3.908 5.511 1.00 90.31 101 ASN A C 1
ATOM 813 O O . ASN A 1 101 ? 4.464 -3.360 4.422 1.00 90.31 101 ASN A O 1
ATOM 817 N N . TYR A 1 102 ? 4.074 -5.087 5.804 1.00 94.31 102 TYR A N 1
ATOM 818 C CA . TYR A 1 102 ? 3.185 -5.778 4.876 1.00 94.31 102 TYR A CA 1
ATOM 819 C C . TYR A 1 102 ? 1.806 -5.107 4.822 1.00 94.31 102 TYR A C 1
ATOM 821 O O . TYR A 1 102 ? 1.124 -4.970 5.839 1.00 94.31 102 TYR A O 1
ATOM 829 N N . CYS A 1 103 ? 1.367 -4.725 3.626 1.00 93.50 103 CYS A N 1
ATOM 830 C CA . CYS A 1 103 ? 0.123 -3.991 3.383 1.00 93.50 103 CYS A CA 1
ATOM 831 C C . CYS A 1 103 ? -0.996 -4.871 2.803 1.00 93.50 103 CYS A C 1
ATOM 833 O O . CYS A 1 103 ? -2.071 -4.367 2.486 1.00 93.50 103 CYS A O 1
ATOM 835 N N . GLY A 1 104 ? -0.773 -6.179 2.663 1.00 95.62 104 GLY A N 1
ATOM 836 C CA . GLY A 1 104 ? -1.770 -7.088 2.103 1.00 95.62 104 GLY A CA 1
ATOM 837 C C . GLY A 1 104 ? -1.738 -7.178 0.577 1.00 95.62 104 GLY A C 1
ATOM 838 O O . GLY A 1 104 ? -0.807 -6.718 -0.089 1.00 95.62 104 GLY A O 1
ATOM 839 N N . VAL A 1 105 ? -2.772 -7.819 0.033 1.00 97.56 105 VAL A N 1
ATOM 840 C CA . VAL A 1 105 ? -3.009 -7.919 -1.413 1.00 97.56 105 VAL A CA 1
ATOM 841 C C . VAL A 1 105 ? -3.651 -6.626 -1.914 1.00 97.56 105 VAL A C 1
ATOM 843 O O . VAL A 1 105 ? -4.570 -6.103 -1.276 1.00 97.56 105 VAL A O 1
ATOM 846 N N . VAL A 1 106 ? -3.192 -6.126 -3.060 1.00 97.69 106 VAL A N 1
ATOM 847 C CA . VAL A 1 106 ? -3.712 -4.922 -3.725 1.00 97.69 106 VAL A CA 1
ATOM 848 C C . VAL A 1 106 ? -4.256 -5.247 -5.116 1.00 97.69 106 VAL A C 1
ATOM 850 O O . VAL A 1 106 ? -3.922 -6.277 -5.699 1.00 97.69 106 VAL A O 1
ATOM 853 N N . ARG A 1 107 ? -5.099 -4.363 -5.652 1.00 97.69 107 ARG A N 1
ATOM 854 C CA . ARG A 1 107 ? -5.609 -4.425 -7.029 1.00 97.69 107 ARG A CA 1
ATOM 855 C C . ARG A 1 107 ? -5.442 -3.089 -7.730 1.00 97.69 107 ARG A C 1
ATOM 857 O O . ARG A 1 107 ? -5.526 -2.051 -7.078 1.00 97.69 107 ARG A O 1
ATOM 864 N N . LEU A 1 108 ? -5.258 -3.136 -9.045 1.00 98.00 108 LEU A N 1
ATOM 865 C CA . LEU A 1 108 ? -5.342 -1.963 -9.907 1.00 98.00 108 LEU A CA 1
ATOM 866 C C . LEU A 1 108 ? -6.811 -1.527 -10.000 1.00 98.00 108 LEU A C 1
ATOM 868 O O . LEU A 1 108 ? -7.653 -2.320 -10.425 1.00 98.00 108 LEU A O 1
ATOM 872 N N . VAL A 1 109 ? -7.128 -0.312 -9.548 1.00 97.19 109 VAL A N 1
ATOM 873 C CA . VAL A 1 109 ? -8.521 0.170 -9.416 1.00 97.19 109 VAL A CA 1
ATOM 874 C C . VAL A 1 109 ? -8.925 1.234 -10.430 1.00 97.19 109 VAL A C 1
ATOM 876 O O . VAL A 1 109 ? -10.115 1.484 -10.592 1.00 97.19 109 VAL A O 1
ATOM 879 N N . GLU A 1 110 ? -7.960 1.818 -11.132 1.00 96.31 110 GLU A N 1
ATOM 880 C CA . GLU A 1 110 ? -8.170 2.819 -12.179 1.00 96.31 110 GLU A CA 1
ATOM 881 C C . GLU A 1 110 ? -7.188 2.570 -13.331 1.00 96.31 110 GLU A C 1
ATOM 883 O O . GLU A 1 110 ? -6.207 1.835 -13.177 1.00 96.31 110 GLU A O 1
ATOM 888 N N . GLU A 1 111 ? -7.443 3.197 -14.481 1.00 96.94 111 GLU A N 1
ATOM 889 C CA . GLU A 1 111 ? -6.522 3.160 -15.617 1.00 96.94 111 GLU A CA 1
ATOM 890 C C . GLU A 1 111 ? -5.186 3.824 -15.246 1.00 96.94 111 GLU A C 1
ATOM 892 O O . GLU A 1 111 ? -5.180 4.961 -14.756 1.00 96.94 111 GLU A O 1
ATOM 897 N N . PRO A 1 112 ? -4.037 3.160 -15.481 1.00 98.12 112 PRO A N 1
ATOM 898 C CA . PRO A 1 112 ? -2.746 3.805 -15.336 1.00 98.12 112 PRO A CA 1
ATOM 899 C C . PRO A 1 112 ? -2.632 5.029 -16.237 1.00 98.12 112 PRO A C 1
ATOM 901 O O . PRO A 1 112 ? -3.095 5.033 -17.377 1.00 98.12 112 PRO A O 1
ATOM 904 N N . TYR A 1 113 ? -1.960 6.059 -15.742 1.00 97.88 113 TYR A N 1
ATOM 905 C CA . TYR A 1 113 ? -1.790 7.320 -16.457 1.00 97.88 113 TYR A CA 1
ATOM 906 C C . TYR A 1 113 ? -0.335 7.775 -16.419 1.00 97.88 113 TYR A C 1
ATOM 908 O O . TYR A 1 113 ? 0.477 7.238 -15.665 1.00 97.88 113 TYR A O 1
ATOM 916 N N . GLN A 1 114 ? 0.003 8.765 -17.244 1.00 97.25 114 GLN A N 1
ATOM 917 C CA . GLN A 1 114 ? 1.349 9.325 -17.283 1.00 97.25 114 GLN A CA 1
ATOM 918 C C . GLN A 1 114 ? 1.431 10.674 -16.577 1.00 97.25 114 GLN A C 1
ATOM 920 O O . GLN A 1 114 ? 0.519 11.494 -16.660 1.00 97.25 114 GLN A O 1
ATOM 925 N N . GLU A 1 115 ? 2.565 10.927 -15.934 1.00 95.00 115 GLU A N 1
ATOM 926 C CA . GLU A 1 115 ? 2.913 12.244 -15.403 1.00 95.00 115 GLU A CA 1
ATOM 927 C C . GLU A 1 115 ? 4.409 12.517 -15.564 1.00 95.00 115 GLU A C 1
ATOM 929 O O . GLU A 1 115 ? 5.194 11.612 -15.858 1.00 95.00 115 GLU A O 1
ATOM 934 N N . LYS A 1 116 ? 4.808 13.780 -15.387 1.00 94.25 116 LYS A N 1
ATOM 935 C CA . LYS A 1 116 ? 6.216 14.172 -15.425 1.00 94.25 116 LYS A CA 1
ATOM 936 C C . LYS A 1 116 ? 6.853 14.014 -14.050 1.00 94.25 116 LYS A C 1
ATOM 938 O O . LYS A 1 116 ? 6.361 14.574 -13.075 1.00 94.25 116 LYS A O 1
ATOM 943 N N . GLN A 1 117 ? 7.977 13.310 -13.987 1.00 90.81 117 GLN A N 1
ATOM 944 C CA . GLN A 1 117 ? 8.834 13.235 -12.802 1.00 90.81 117 GLN A CA 1
ATOM 945 C C . GLN A 1 117 ? 10.301 13.408 -13.212 1.00 90.81 117 GLN A C 1
ATOM 947 O O . GLN A 1 117 ? 10.644 13.289 -14.390 1.00 90.81 117 GLN A O 1
ATOM 952 N N . LYS A 1 118 ? 11.176 13.681 -12.240 1.00 88.62 118 LYS A N 1
ATOM 953 C CA . LYS A 1 118 ? 12.623 13.605 -12.460 1.00 88.62 118 LYS A CA 1
ATOM 954 C C . LYS A 1 118 ? 13.065 12.142 -12.557 1.00 88.62 118 LYS A C 1
ATOM 956 O O . LYS A 1 118 ? 12.521 11.266 -11.883 1.00 88.62 118 LYS A O 1
ATOM 961 N N . ASP A 1 119 ? 14.032 11.871 -13.415 1.00 90.19 119 ASP A N 1
ATOM 962 C CA . ASP A 1 119 ? 14.744 10.600 -13.470 1.00 90.19 119 ASP A CA 1
ATOM 963 C C . ASP A 1 119 ? 15.942 10.592 -12.504 1.00 90.19 119 ASP A C 1
ATOM 965 O O . ASP A 1 119 ? 16.165 11.555 -11.768 1.00 90.19 119 ASP A O 1
ATOM 969 N N . GLU A 1 120 ? 16.710 9.501 -12.465 1.00 86.50 120 GLU A N 1
ATOM 970 C CA . GLU A 1 120 ? 17.886 9.410 -11.581 1.00 86.50 120 GLU A CA 1
ATOM 971 C C . GLU A 1 120 ? 18.994 10.435 -11.901 1.00 86.50 120 GLU A C 1
ATOM 973 O O . GLU A 1 120 ? 19.841 10.698 -11.053 1.00 86.50 120 GLU A O 1
ATOM 978 N N . ASN A 1 121 ? 18.971 11.036 -13.097 1.00 91.38 121 ASN A N 1
ATOM 979 C CA . ASN A 1 121 ? 19.897 12.076 -13.549 1.00 91.38 121 ASN A CA 1
ATOM 980 C C . ASN A 1 121 ? 19.285 13.484 -13.432 1.00 91.38 121 ASN A C 1
ATOM 982 O O . ASN A 1 121 ? 19.758 14.419 -14.079 1.00 91.38 121 ASN A O 1
ATOM 986 N N . GLU A 1 122 ? 18.206 13.621 -12.656 1.00 88.38 122 GLU A N 1
ATOM 987 C CA . GLU A 1 122 ? 17.427 14.846 -12.458 1.00 88.38 122 GLU A CA 1
ATOM 988 C C . GLU A 1 122 ? 16.770 15.428 -13.722 1.00 88.38 122 GLU A C 1
ATOM 990 O O . GLU A 1 122 ? 16.320 16.578 -13.710 1.00 88.38 122 GLU A O 1
ATOM 995 N N . LYS A 1 123 ? 16.664 14.649 -14.804 1.00 93.25 123 LYS A N 1
ATOM 996 C CA . LYS A 1 123 ? 16.013 15.078 -16.048 1.00 93.25 123 LYS A CA 1
ATOM 997 C C . LYS A 1 123 ? 14.518 14.804 -15.999 1.00 93.25 123 LYS A C 1
ATOM 999 O O . LYS A 1 123 ? 14.089 13.791 -15.455 1.00 93.25 123 LYS A O 1
ATOM 1004 N N . GLU A 1 124 ? 13.717 15.690 -16.587 1.00 94.38 124 GLU A N 1
ATOM 1005 C CA . GLU A 1 124 ? 12.289 15.417 -16.761 1.00 94.38 124 GLU A CA 1
ATOM 1006 C C . GLU A 1 124 ? 12.075 14.197 -17.663 1.00 94.38 124 GLU A C 1
ATOM 1008 O O . GLU A 1 124 ? 12.715 14.061 -18.707 1.00 94.38 124 GLU A O 1
ATOM 1013 N N . ARG A 1 125 ? 11.134 13.342 -17.265 1.00 95.12 125 ARG A N 1
ATOM 1014 C CA . ARG A 1 125 ? 10.670 12.177 -18.021 1.00 95.12 125 ARG A CA 1
ATOM 1015 C C . ARG A 1 125 ? 9.189 11.921 -17.779 1.00 95.12 125 ARG A C 1
ATOM 1017 O O . ARG A 1 125 ? 8.650 12.307 -16.739 1.00 95.12 125 ARG A O 1
ATOM 1024 N N . LEU A 1 126 ? 8.559 11.201 -18.695 1.00 97.38 126 LEU A N 1
ATOM 1025 C CA . LEU A 1 126 ? 7.249 10.601 -18.489 1.00 97.38 126 LEU A CA 1
ATOM 1026 C C . LEU A 1 126 ? 7.387 9.293 -17.710 1.00 97.38 126 LEU A C 1
ATOM 1028 O O . LEU A 1 126 ? 8.128 8.390 -18.097 1.00 97.38 126 LEU A O 1
ATOM 1032 N N . VAL A 1 127 ? 6.634 9.169 -16.626 1.00 96.00 127 VAL A N 1
ATOM 1033 C CA . VAL A 1 127 ? 6.495 7.919 -15.872 1.00 96.00 127 VAL A CA 1
ATOM 1034 C C . VAL A 1 127 ? 5.073 7.396 -15.990 1.00 96.00 127 VAL A C 1
ATOM 1036 O O . VAL A 1 127 ? 4.155 8.173 -16.240 1.00 96.00 127 VAL A O 1
ATOM 1039 N N . TRP A 1 128 ? 4.885 6.093 -15.795 1.00 97.62 128 TRP A N 1
ATOM 1040 C CA . TRP A 1 128 ? 3.559 5.502 -15.623 1.00 97.62 128 TRP A CA 1
ATOM 1041 C C . TRP A 1 128 ? 3.201 5.459 -14.143 1.00 97.62 128 TRP A C 1
ATOM 1043 O O . TRP A 1 128 ? 4.037 5.100 -13.319 1.00 97.62 128 TRP A O 1
ATOM 1053 N N . VAL A 1 129 ? 1.962 5.792 -13.806 1.00 96.69 129 VAL A N 1
ATOM 1054 C CA . VAL A 1 129 ? 1.424 5.728 -12.448 1.00 96.69 129 VAL A CA 1
ATOM 1055 C C . VAL A 1 129 ? 0.306 4.701 -12.407 1.00 96.69 129 VAL A C 1
ATOM 1057 O O . VAL A 1 129 ? -0.605 4.748 -13.227 1.00 96.69 129 VAL A O 1
ATOM 1060 N N . PHE A 1 130 ? 0.377 3.789 -11.441 1.00 97.81 130 PHE A N 1
ATOM 1061 C CA . PHE A 1 130 ? -0.557 2.688 -11.235 1.00 97.81 130 PHE A CA 1
ATOM 1062 C C . PHE A 1 130 ? -1.374 2.933 -9.960 1.00 97.81 130 PHE A C 1
ATOM 1064 O O . PHE A 1 130 ? -0.811 2.856 -8.864 1.00 97.81 130 PHE A O 1
ATOM 1071 N N . PRO A 1 131 ? -2.682 3.222 -10.069 1.00 97.31 131 PRO A N 1
ATOM 1072 C CA . PRO A 1 131 ? -3.558 3.383 -8.909 1.00 97.31 131 PRO A CA 1
ATOM 1073 C C . PRO A 1 131 ? -3.915 2.026 -8.281 1.00 97.31 131 PRO A C 1
ATOM 1075 O O . PRO A 1 131 ? -4.708 1.251 -8.820 1.00 97.31 131 PRO A O 1
ATOM 1078 N N . LEU A 1 132 ? -3.311 1.715 -7.135 1.00 97.19 132 LEU A N 1
ATOM 1079 C CA . LEU A 1 132 ? -3.443 0.448 -6.420 1.00 97.19 132 LEU A CA 1
ATOM 1080 C C . LEU A 1 132 ? -4.216 0.614 -5.114 1.00 97.19 132 LEU A C 1
ATOM 1082 O O . LEU A 1 132 ? -3.899 1.473 -4.295 1.00 97.19 132 LEU A O 1
ATOM 1086 N N . LYS A 1 133 ? -5.175 -0.276 -4.857 1.00 95.25 133 LYS A N 1
ATOM 1087 C CA . LYS A 1 133 ? -5.959 -0.279 -3.618 1.00 95.25 133 LYS A CA 1
ATOM 1088 C C . LYS A 1 133 ? -5.845 -1.614 -2.880 1.00 95.25 133 LYS A C 1
ATOM 1090 O O . LYS A 1 133 ? -6.036 -2.661 -3.505 1.00 95.25 133 LYS A O 1
ATOM 1095 N N . PRO A 1 134 ? -5.562 -1.616 -1.566 1.00 94.62 134 PRO A N 1
ATOM 1096 C CA . PRO A 1 134 ? -5.632 -2.820 -0.742 1.00 94.62 134 PRO A CA 1
ATOM 1097 C C . PRO A 1 134 ? -7.025 -3.453 -0.774 1.00 94.62 134 PRO A C 1
ATOM 1099 O O . PRO A 1 134 ? -8.025 -2.764 -0.586 1.00 94.62 134 PRO A O 1
ATOM 1102 N N . ILE A 1 135 ? -7.094 -4.775 -0.962 1.00 93.81 135 ILE A N 1
ATOM 1103 C CA . ILE A 1 135 ? -8.360 -5.528 -0.894 1.00 93.81 135 ILE A CA 1
ATOM 1104 C C . ILE A 1 135 ? -8.937 -5.454 0.521 1.00 93.81 135 ILE A C 1
ATOM 1106 O O . ILE A 1 135 ? -10.140 -5.284 0.707 1.00 93.81 135 ILE A O 1
ATOM 1110 N N . ILE A 1 136 ? -8.067 -5.580 1.525 1.00 89.12 136 ILE A N 1
ATOM 1111 C CA . ILE A 1 136 ? -8.421 -5.372 2.925 1.00 89.12 136 ILE A CA 1
ATOM 1112 C C . ILE A 1 136 ? -8.023 -3.938 3.284 1.00 89.12 136 ILE A C 1
ATOM 1114 O O . ILE A 1 136 ? -6.833 -3.621 3.219 1.00 89.12 136 ILE A O 1
ATOM 1118 N N . PRO A 1 137 ? -8.976 -3.076 3.687 1.00 84.44 137 PRO A N 1
ATOM 1119 C CA . PRO A 1 137 ? -8.679 -1.696 4.042 1.00 84.44 137 PRO A CA 1
ATOM 1120 C C . PRO A 1 137 ? -7.587 -1.594 5.111 1.00 84.44 137 PRO A C 1
ATOM 1122 O O . PRO A 1 137 ? -7.627 -2.305 6.123 1.00 84.44 137 PRO A O 1
ATOM 1125 N N . LEU A 1 138 ? -6.668 -0.649 4.919 1.00 81.19 138 LEU A N 1
ATOM 1126 C CA . LEU A 1 138 ? -5.550 -0.390 5.824 1.00 81.19 138 LEU A CA 1
ATOM 1127 C C . LEU A 1 138 ? -5.854 0.757 6.788 1.00 81.19 138 LEU A C 1
ATOM 1129 O O . LEU A 1 138 ? -6.461 1.745 6.368 1.00 81.19 138 LEU A O 1
ATOM 1133 N N . PRO A 1 139 ? -5.401 0.674 8.052 1.00 80.88 139 PRO A N 1
ATOM 1134 C CA . PRO A 1 139 ? -5.470 1.813 8.944 1.00 80.88 139 PRO A CA 1
ATOM 1135 C C . PRO A 1 139 ? -4.546 2.939 8.467 1.00 80.88 139 PRO A C 1
ATOM 1137 O O . PRO A 1 139 ? -3.345 2.708 8.327 1.00 80.88 139 PRO A O 1
ATOM 1140 N N . ARG A 1 140 ? -5.074 4.140 8.194 1.00 78.69 140 ARG A N 1
ATOM 1141 C CA . ARG A 1 140 ? -4.292 5.256 7.622 1.00 78.69 140 ARG A CA 1
ATOM 1142 C C . ARG A 1 140 ? -4.809 6.631 8.034 1.00 78.69 140 ARG A C 1
ATOM 1144 O O . ARG A 1 140 ? -5.998 6.811 8.305 1.00 78.69 140 ARG A O 1
ATOM 1151 N N . VAL A 1 141 ? -3.910 7.613 8.019 1.00 75.81 141 VAL A N 1
ATOM 1152 C CA . VAL A 1 141 ? -4.300 9.025 7.949 1.00 75.81 141 VAL A CA 1
ATOM 1153 C C . VAL A 1 141 ? -4.580 9.364 6.484 1.00 75.81 141 VAL A C 1
ATOM 1155 O O . VAL A 1 141 ? -3.788 9.028 5.611 1.00 75.81 141 VAL A O 1
ATOM 1158 N N . LEU A 1 142 ? -5.724 9.984 6.226 1.00 79.19 142 LEU A N 1
ATOM 1159 C CA . LEU A 1 142 ? -6.244 10.346 4.918 1.00 79.19 142 LEU A CA 1
ATOM 1160 C C . LEU A 1 142 ? -6.304 11.870 4.820 1.00 79.19 142 LEU A C 1
ATOM 1162 O O . LEU A 1 142 ? -6.716 12.544 5.767 1.00 79.19 142 LEU A O 1
ATOM 1166 N N . THR A 1 143 ? -5.964 12.407 3.660 1.00 68.88 143 THR A N 1
ATOM 1167 C CA . THR A 1 143 ? -6.290 13.782 3.281 1.00 68.88 143 THR A CA 1
ATOM 1168 C C . THR A 1 143 ? -7.482 13.756 2.317 1.00 68.88 143 THR A C 1
ATOM 1170 O O . THR A 1 143 ? -7.596 12.818 1.522 1.00 68.88 143 THR A O 1
ATOM 1173 N N . PRO A 1 144 ? -8.414 14.726 2.389 1.00 65.94 144 PRO A N 1
ATOM 1174 C CA . PRO A 1 144 ? -9.402 14.950 1.341 1.00 65.94 144 PRO A CA 1
ATOM 1175 C C . PRO A 1 144 ? -8.706 15.074 -0.016 1.00 65.94 144 PRO A C 1
ATOM 1177 O O . PRO A 1 144 ? -7.606 15.629 -0.083 1.00 65.94 144 PRO A O 1
ATOM 1180 N N . GLU A 1 145 ? -9.332 14.545 -1.071 1.00 60.75 145 GLU A N 1
ATOM 1181 C CA . GLU A 1 145 ? -8.772 14.536 -2.426 1.00 60.75 145 GLU A CA 1
ATOM 1182 C C . GLU A 1 145 ? -8.221 15.918 -2.815 1.00 60.75 145 GLU A C 1
ATOM 1184 O O . GLU A 1 145 ? -8.926 16.922 -2.724 1.00 60.75 145 GLU A O 1
ATOM 1189 N N . GLY A 1 146 ? -6.951 15.956 -3.240 1.00 52.84 146 GLY A N 1
ATOM 1190 C CA . GLY A 1 146 ? -6.368 17.129 -3.896 1.00 52.84 146 GLY A CA 1
ATOM 1191 C C . GLY A 1 146 ? -5.328 17.955 -3.135 1.00 52.84 146 GLY A C 1
ATOM 1192 O O . GLY A 1 146 ? -5.311 19.147 -3.381 1.00 52.84 146 GLY A O 1
ATOM 1193 N N . ASP A 1 147 ? -4.506 17.376 -2.244 1.00 52.28 147 ASP A N 1
ATOM 1194 C CA . ASP A 1 147 ? -3.075 17.727 -2.024 1.00 52.28 147 ASP A CA 1
ATOM 1195 C C . ASP A 1 147 ? -2.528 17.148 -0.699 1.00 52.28 147 ASP A C 1
ATOM 1197 O O . ASP A 1 147 ? -3.279 16.795 0.218 1.00 52.28 147 ASP A O 1
ATOM 1201 N N . GLU A 1 148 ? -1.198 17.031 -0.594 1.00 53.97 148 GLU A N 1
ATOM 1202 C CA . GLU A 1 148 ? -0.502 16.816 0.682 1.00 53.97 148 GLU A CA 1
ATOM 1203 C C . GLU A 1 148 ? -0.517 18.117 1.511 1.00 53.97 148 GLU A C 1
ATOM 1205 O O . GLU A 1 148 ? -0.395 19.203 0.939 1.00 53.97 148 GLU A O 1
ATOM 1210 N N . PRO A 1 149 ? -0.632 18.061 2.854 1.00 54.22 149 PRO A N 1
ATOM 1211 C CA . PRO A 1 149 ? -0.557 19.260 3.681 1.00 54.22 149 PRO A CA 1
ATOM 1212 C C . PRO A 1 149 ? 0.761 19.987 3.410 1.00 54.22 149 PRO A C 1
ATOM 1214 O O . PRO A 1 149 ? 1.814 19.349 3.320 1.00 54.22 149 PRO A O 1
ATOM 1217 N N . THR A 1 150 ? 0.736 21.321 3.323 1.00 56.03 150 THR A N 1
ATOM 1218 C CA . THR A 1 150 ? 1.969 22.110 3.168 1.00 56.03 150 THR A CA 1
ATOM 1219 C C . THR A 1 150 ? 2.985 21.688 4.231 1.00 56.03 150 THR A C 1
ATOM 1221 O O . THR A 1 150 ? 2.629 21.513 5.396 1.00 56.03 150 THR A O 1
ATOM 1224 N N . GLN A 1 151 ? 4.256 21.498 3.854 1.00 62.34 151 GLN A N 1
ATOM 1225 C CA . GLN A 1 151 ? 5.283 20.926 4.739 1.00 62.34 151 GLN A CA 1
ATOM 1226 C C . GLN A 1 151 ? 5.758 21.891 5.846 1.00 62.34 151 GLN A C 1
ATOM 1228 O O . GLN A 1 151 ? 6.942 21.911 6.188 1.00 62.34 151 GLN A O 1
ATOM 1233 N N . THR A 1 152 ? 4.880 22.709 6.421 1.00 74.19 152 THR A N 1
ATOM 1234 C CA . THR A 1 152 ? 5.204 23.521 7.596 1.00 74.19 152 THR A CA 1
ATOM 1235 C C . THR A 1 152 ? 5.492 22.614 8.796 1.00 74.19 152 THR A C 1
ATOM 1237 O O . THR A 1 152 ? 5.022 21.477 8.872 1.00 74.19 152 THR A O 1
ATOM 1240 N N . LYS A 1 153 ? 6.281 23.105 9.759 1.00 73.69 153 LYS A N 1
ATOM 1241 C CA . LYS A 1 153 ? 6.559 22.362 10.999 1.00 73.69 153 LYS A CA 1
ATOM 1242 C C . LYS A 1 153 ? 5.264 21.996 11.738 1.00 73.69 153 LYS A C 1
ATOM 1244 O O . LYS A 1 153 ? 5.114 20.862 12.172 1.00 73.69 153 LYS A O 1
ATOM 1249 N N . GLU A 1 154 ? 4.323 22.935 11.809 1.00 78.25 154 GLU A N 1
ATOM 1250 C CA . GLU A 1 154 ? 3.019 22.745 12.453 1.00 78.25 154 GLU A CA 1
ATOM 1251 C C . GLU A 1 154 ? 2.212 21.607 11.810 1.00 78.25 154 GLU A C 1
ATOM 1253 O O . GLU A 1 154 ? 1.716 20.727 12.514 1.00 78.25 154 GLU A O 1
ATOM 1258 N N . ASN A 1 155 ? 2.149 21.559 10.476 1.00 71.75 155 ASN A N 1
ATOM 1259 C CA . ASN A 1 155 ? 1.419 20.510 9.763 1.00 71.75 155 ASN A CA 1
ATOM 1260 C C . ASN A 1 155 ? 2.047 19.132 9.975 1.00 71.75 155 ASN A C 1
ATOM 1262 O O . ASN A 1 155 ? 1.326 18.156 10.183 1.00 71.75 155 ASN A O 1
ATOM 1266 N N . ARG A 1 156 ? 3.385 19.047 9.989 1.00 69.50 156 ARG A N 1
ATOM 1267 C CA . ARG A 1 156 ? 4.096 17.799 10.309 1.00 69.50 156 ARG A CA 1
ATOM 1268 C C . ARG A 1 156 ? 3.799 17.337 11.732 1.00 69.50 156 ARG A C 1
ATOM 1270 O O . ARG A 1 156 ? 3.537 16.157 11.941 1.00 69.50 156 ARG A O 1
ATOM 1277 N N . ASP A 1 157 ? 3.800 18.251 12.699 1.00 74.31 157 ASP A N 1
ATOM 1278 C CA . ASP A 1 157 ? 3.505 17.927 14.096 1.00 74.31 157 ASP A CA 1
ATOM 1279 C C . ASP A 1 157 ? 2.057 17.430 14.260 1.00 74.31 157 ASP A C 1
ATOM 1281 O O . ASP A 1 157 ? 1.814 16.447 14.964 1.00 74.31 157 ASP A O 1
ATOM 1285 N N . ASN A 1 158 ? 1.094 18.049 13.572 1.00 76.88 158 ASN A N 1
ATOM 1286 C CA . ASN A 1 158 ? -0.310 17.626 13.586 1.00 76.88 158 ASN A CA 1
ATOM 1287 C C . ASN A 1 158 ? -0.526 16.270 12.894 1.00 76.88 158 ASN A C 1
ATOM 1289 O O . ASN A 1 158 ? -1.252 15.412 13.412 1.00 76.88 158 ASN A O 1
ATOM 1293 N N . LEU A 1 159 ? 0.154 16.036 11.771 1.00 74.19 159 LEU A N 1
ATOM 1294 C CA . LEU A 1 159 ? 0.136 14.750 11.083 1.00 74.19 159 LEU A CA 1
ATOM 1295 C C . LEU A 1 159 ? 0.750 13.647 11.953 1.00 74.19 159 LEU A C 1
ATOM 1297 O O . LEU A 1 159 ? 0.141 12.594 12.116 1.00 74.19 159 LEU A O 1
ATOM 1301 N N . ASN A 1 160 ? 1.898 13.904 12.586 1.00 71.19 160 ASN A N 1
ATOM 1302 C CA . ASN A 1 160 ? 2.546 12.957 13.496 1.00 71.19 160 ASN A CA 1
ATOM 1303 C C . ASN A 1 160 ? 1.641 12.593 14.675 1.00 71.19 160 ASN A C 1
ATOM 1305 O O . ASN A 1 160 ? 1.478 11.414 14.983 1.00 71.19 160 ASN A O 1
ATOM 1309 N N . LYS A 1 161 ? 0.988 13.579 15.303 1.00 79.81 161 LYS A N 1
ATOM 1310 C CA . LYS A 1 161 ? -0.008 13.320 16.357 1.00 79.81 161 LYS A CA 1
ATOM 1311 C C . LYS A 1 161 ? -1.138 12.423 15.852 1.00 79.81 161 LYS A C 1
ATOM 1313 O O . LYS A 1 161 ? -1.521 11.490 16.549 1.00 79.81 161 LYS A O 1
ATOM 1318 N N . SER A 1 162 ? -1.630 12.669 14.639 1.00 80.38 162 SER A N 1
ATOM 1319 C CA . SER A 1 162 ? -2.681 11.857 14.015 1.00 80.38 162 SER A CA 1
ATOM 1320 C C . SER A 1 162 ? -2.207 10.425 13.746 1.00 80.38 162 SER A C 1
ATOM 1322 O O . SER A 1 162 ? -2.896 9.474 14.099 1.00 80.38 162 SER A O 1
ATOM 1324 N N . ILE A 1 163 ? -0.999 10.242 13.209 1.00 75.31 163 ILE A N 1
ATOM 1325 C CA . ILE A 1 163 ? -0.398 8.918 12.977 1.00 75.31 163 ILE A CA 1
ATOM 1326 C C . ILE A 1 163 ? -0.308 8.123 14.284 1.00 75.31 163 ILE A C 1
ATOM 1328 O O . ILE A 1 163 ? -0.664 6.948 14.308 1.00 75.31 163 ILE A O 1
ATOM 1332 N N . MET A 1 164 ? 0.084 8.767 15.387 1.00 80.00 164 MET A N 1
ATOM 1333 C CA . MET A 1 164 ? 0.182 8.128 16.709 1.00 80.00 164 MET A CA 1
ATOM 1334 C C . MET A 1 164 ? -1.165 7.657 17.278 1.00 80.00 164 MET A C 1
ATOM 1336 O O . MET A 1 164 ? -1.192 6.860 18.219 1.00 80.00 164 MET A O 1
ATOM 1340 N N . LEU A 1 165 ? -2.282 8.152 16.740 1.00 83.25 165 LEU A N 1
ATOM 1341 C CA . LEU A 1 165 ? -3.619 7.703 17.114 1.00 83.25 165 LEU A CA 1
ATOM 1342 C C . LEU A 1 165 ? -4.075 6.486 16.303 1.00 83.25 165 LEU A C 1
ATOM 1344 O O . LEU A 1 165 ? -4.896 5.725 16.807 1.00 83.25 165 LEU A O 1
ATOM 1348 N N . ILE A 1 166 ? -3.557 6.261 15.090 1.00 83.81 166 ILE A N 1
ATOM 1349 C CA . ILE A 1 166 ? -3.930 5.099 14.271 1.00 83.81 166 ILE A CA 1
ATOM 1350 C C . ILE A 1 166 ? -3.606 3.801 15.021 1.00 83.81 166 ILE A C 1
ATOM 1352 O O . ILE A 1 166 ? -2.527 3.621 15.579 1.00 83.81 166 ILE A O 1
ATOM 1356 N N . GLY A 1 167 ? -4.570 2.884 15.057 1.00 84.44 167 GLY A N 1
ATOM 1357 C CA . GLY A 1 167 ? -4.463 1.603 15.747 1.00 84.44 167 GLY A CA 1
ATOM 1358 C C . GLY A 1 167 ? -4.649 1.669 17.265 1.00 84.44 167 GLY A C 1
ATOM 1359 O O . GLY A 1 167 ? -4.842 0.613 17.874 1.00 84.44 167 GLY A O 1
ATOM 1360 N N . ARG A 1 168 ? -4.658 2.859 17.891 1.00 87.56 168 ARG A N 1
ATOM 1361 C CA . ARG A 1 168 ? -4.934 2.972 19.331 1.00 87.56 168 ARG A CA 1
ATOM 1362 C C . ARG A 1 168 ? -6.305 2.406 19.659 1.00 87.56 168 ARG A C 1
ATOM 1364 O O . ARG A 1 168 ? -7.278 2.634 18.936 1.00 87.56 168 ARG A O 1
ATOM 1371 N N . ARG A 1 169 ? -6.368 1.667 20.765 1.00 91.06 169 ARG A N 1
ATOM 1372 C CA . ARG A 1 169 ? -7.605 1.050 21.223 1.00 91.06 169 ARG A CA 1
ATOM 1373 C C . ARG A 1 169 ? -8.432 2.027 22.041 1.00 91.06 169 ARG A C 1
ATOM 1375 O O . ARG A 1 169 ? -7.899 2.803 22.831 1.00 91.06 169 ARG A O 1
ATOM 1382 N N . ILE A 1 170 ? -9.741 1.930 21.864 1.00 91.50 170 ILE A N 1
ATOM 1383 C CA . ILE A 1 170 ? -10.724 2.664 22.647 1.00 91.50 170 ILE A CA 1
ATOM 1384 C C . ILE A 1 170 ? -11.833 1.728 23.117 1.00 91.50 170 ILE A C 1
ATOM 1386 O O . ILE A 1 170 ? -12.074 0.672 22.529 1.00 91.50 170 ILE A O 1
ATOM 1390 N N . GLU A 1 171 ? -12.542 2.152 24.150 1.00 92.25 171 GLU A N 1
ATOM 1391 C CA . GLU A 1 171 ? -13.830 1.613 24.559 1.00 92.25 171 GLU A CA 1
ATOM 1392 C C . GLU A 1 171 ? -14.872 2.726 24.478 1.00 92.25 171 GLU A C 1
ATOM 1394 O O . GLU A 1 171 ? -14.725 3.773 25.104 1.00 92.25 171 GLU A O 1
ATOM 1399 N N . HIS A 1 172 ? -15.906 2.507 23.672 1.00 92.06 172 HIS A N 1
ATOM 1400 C CA . HIS A 1 172 ? -17.023 3.422 23.499 1.00 92.06 172 HIS A CA 1
ATOM 1401 C C . HIS A 1 172 ? -18.252 2.891 24.231 1.00 92.06 172 HIS A C 1
ATOM 1403 O O . HIS A 1 172 ? -18.677 1.760 23.983 1.00 92.06 172 HIS A O 1
ATOM 1409 N N . LYS A 1 173 ? -18.902 3.732 25.040 1.00 89.44 173 LYS A N 1
ATOM 1410 C CA . LYS A 1 173 ? -20.046 3.350 25.891 1.00 89.44 173 LYS A CA 1
ATOM 1411 C C . LYS A 1 173 ? -21.156 2.577 25.161 1.00 89.44 173 LYS A C 1
ATOM 1413 O O . LYS A 1 173 ? -21.738 1.659 25.724 1.00 89.44 173 LYS A O 1
ATOM 1418 N N . LYS A 1 174 ? -21.449 2.940 23.906 1.00 90.56 174 LYS A N 1
ATOM 1419 C CA . LYS A 1 174 ? -22.484 2.285 23.075 1.00 90.56 174 LYS A CA 1
ATOM 1420 C C . LYS A 1 174 ? -21.967 1.146 22.190 1.00 90.56 174 LYS A C 1
ATOM 1422 O O . LYS A 1 174 ? -22.736 0.260 21.845 1.00 90.56 174 LYS A O 1
ATOM 1427 N N . PHE A 1 175 ? -20.712 1.214 21.749 1.00 89.56 175 PHE A N 1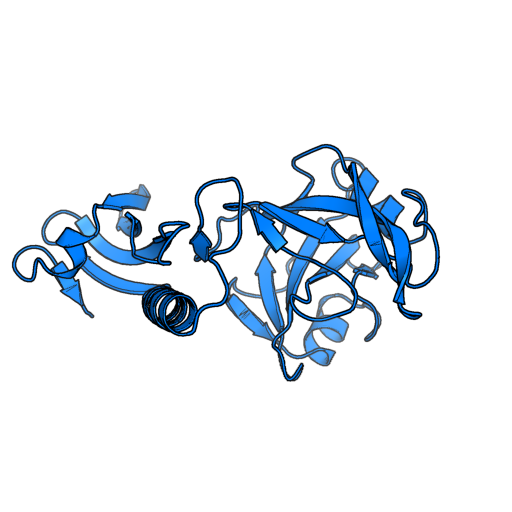
ATOM 1428 C CA . PHE A 1 175 ? -20.210 0.380 20.643 1.00 89.56 175 PHE A CA 1
ATOM 1429 C C . PHE A 1 175 ? -19.170 -0.647 21.100 1.00 89.56 175 PHE A C 1
ATOM 1431 O O . PHE A 1 175 ? -18.757 -1.487 20.308 1.00 89.56 175 PHE A O 1
ATOM 1438 N N . GLY A 1 176 ? -18.782 -0.607 22.377 1.00 91.25 176 GLY A N 1
ATOM 1439 C CA . GLY A 1 176 ? -17.797 -1.507 22.949 1.00 91.25 176 GLY A CA 1
ATOM 1440 C C . GLY A 1 176 ? -16.378 -1.140 22.533 1.00 91.25 176 GLY A C 1
ATOM 1441 O O . GLY A 1 176 ? -16.043 0.032 22.342 1.00 91.25 176 GLY A O 1
ATOM 1442 N N . LYS A 1 177 ? -15.524 -2.157 22.434 1.00 93.38 177 LYS A N 1
ATOM 1443 C CA . LYS A 1 177 ? -14.098 -1.990 22.150 1.00 93.38 177 LYS A CA 1
ATOM 1444 C C . LYS A 1 177 ? -13.855 -1.872 20.653 1.00 93.38 177 LYS A C 1
ATOM 1446 O O . LYS A 1 177 ? -14.507 -2.528 19.846 1.00 93.38 177 LYS A O 1
ATOM 1451 N N . GLY A 1 178 ? -12.898 -1.034 20.292 1.00 91.44 178 GLY A N 1
ATOM 1452 C CA . GLY A 1 178 ? -12.470 -0.864 18.915 1.00 91.44 178 GLY A CA 1
ATOM 1453 C C . GLY A 1 178 ? -11.077 -0.272 18.830 1.00 91.44 178 GLY A C 1
ATOM 1454 O O . GLY A 1 178 ? -10.419 -0.032 19.846 1.00 91.44 178 GLY A O 1
ATOM 1455 N N . SER A 1 179 ? -10.631 -0.020 17.609 1.00 90.94 179 SER A N 1
ATOM 1456 C CA . SER A 1 179 ? -9.396 0.705 17.336 1.00 90.94 179 SER A CA 1
ATOM 1457 C C . SER A 1 179 ? -9.625 1.825 16.337 1.00 90.94 179 SER A C 1
ATOM 1459 O O . SER A 1 179 ? -10.450 1.720 15.425 1.00 90.94 179 SER A O 1
ATOM 1461 N N . VAL A 1 180 ? -8.893 2.923 16.512 1.00 87.44 180 VAL A N 1
ATOM 1462 C CA . VAL A 1 180 ? -8.872 4.011 15.534 1.00 87.44 180 VAL A CA 1
ATOM 1463 C C . VAL A 1 180 ? -8.342 3.443 14.222 1.00 87.44 180 VAL A C 1
ATOM 1465 O O . VAL A 1 180 ? -7.202 2.990 14.135 1.00 87.44 180 VAL A O 1
ATOM 1468 N N . PHE A 1 181 ? -9.196 3.423 13.209 1.00 86.62 181 PHE A N 1
ATOM 1469 C CA . PHE A 1 181 ? -8.916 2.775 11.943 1.00 86.62 181 PHE A CA 1
ATOM 1470 C C . PHE A 1 181 ? -8.420 3.783 10.911 1.00 86.62 181 PHE A C 1
ATOM 1472 O O . PHE A 1 181 ? -7.353 3.594 10.350 1.00 86.62 181 PHE A O 1
ATOM 1479 N N . SER A 1 182 ? -9.120 4.893 10.695 1.00 86.31 182 SER A N 1
ATOM 1480 C CA . SER A 1 182 ? -8.614 5.946 9.809 1.00 86.31 182 SER A CA 1
ATOM 1481 C C . SER A 1 182 ? -8.852 7.327 10.384 1.00 86.31 182 SER A C 1
ATOM 1483 O O . SER A 1 182 ? -9.830 7.541 11.091 1.00 86.31 182 SER A O 1
ATOM 1485 N N . ILE A 1 183 ? -7.989 8.281 10.063 1.00 84.50 183 ILE A N 1
ATOM 1486 C CA . ILE A 1 183 ? -8.134 9.680 10.482 1.00 84.50 183 ILE A CA 1
ATOM 1487 C C . ILE A 1 183 ? -8.126 10.532 9.229 1.00 84.50 183 ILE A C 1
ATOM 1489 O O . ILE A 1 183 ? -7.186 10.452 8.460 1.00 84.50 183 ILE A O 1
ATOM 1493 N N . VAL A 1 184 ? -9.157 11.334 9.013 1.00 82.50 184 VAL A N 1
ATOM 1494 C CA . VAL A 1 184 ? -9.188 12.332 7.945 1.00 82.50 184 VAL A CA 1
ATOM 1495 C C . VAL A 1 184 ? -8.666 13.638 8.527 1.00 82.50 184 VAL A C 1
ATOM 1497 O O . VAL A 1 184 ? -9.178 14.069 9.559 1.00 82.50 184 VAL A O 1
ATOM 1500 N N . VAL A 1 185 ? -7.674 14.267 7.899 1.00 80.19 185 VAL A N 1
ATOM 1501 C CA . VAL A 1 185 ? -7.122 15.568 8.319 1.00 80.19 185 VAL A CA 1
ATOM 1502 C C . VAL A 1 185 ? -7.439 16.673 7.313 1.00 80.19 185 VAL A C 1
ATOM 1504 O O . VAL A 1 185 ? -7.666 16.402 6.142 1.00 80.19 185 VAL A O 1
ATOM 1507 N N . THR A 1 186 ? -7.464 17.929 7.749 1.00 73.62 186 THR A N 1
ATOM 1508 C CA . THR A 1 186 ? -7.622 19.093 6.872 1.00 73.62 186 THR A CA 1
ATOM 1509 C C . THR A 1 186 ? -6.362 19.329 6.041 1.00 73.62 186 THR A C 1
ATOM 1511 O O . THR A 1 186 ? -5.246 19.080 6.499 1.00 73.62 186 THR A O 1
ATOM 1514 N N . GLN A 1 187 ? -6.537 19.862 4.831 1.00 66.69 187 GLN A N 1
ATOM 1515 C CA . GLN A 1 187 ? -5.425 20.195 3.933 1.00 66.69 187 GLN A CA 1
ATOM 1516 C C . GLN A 1 187 ? -4.594 21.381 4.456 1.00 66.69 187 GLN A C 1
ATOM 1518 O O . GLN A 1 187 ? -3.368 21.352 4.419 1.00 66.69 187 GLN A O 1
ATOM 1523 N N . GLU A 1 188 ? -5.251 22.409 5.000 1.00 61.88 188 GLU A N 1
ATOM 1524 C CA . GLU A 1 188 ? -4.603 23.686 5.331 1.00 61.88 188 GLU A CA 1
ATOM 1525 C C . GLU A 1 188 ? -3.759 23.629 6.619 1.00 61.88 188 GLU A C 1
ATOM 1527 O O . GLU A 1 188 ? -2.827 24.417 6.776 1.00 61.88 188 GLU A O 1
ATOM 1532 N N . LYS A 1 189 ? -4.052 22.694 7.541 1.00 64.38 189 LYS A N 1
ATOM 1533 C CA . LYS A 1 189 ? -3.400 22.633 8.869 1.00 64.38 189 LYS A CA 1
ATOM 1534 C C . LYS A 1 189 ? -3.038 21.230 9.365 1.00 64.38 189 LYS A C 1
ATOM 1536 O O . LYS A 1 189 ? -2.543 21.075 10.485 1.00 64.38 189 LYS A O 1
ATOM 1541 N N . GLY A 1 190 ? -3.359 20.183 8.599 1.00 66.69 190 GLY A N 1
ATOM 1542 C CA . GLY A 1 190 ? -3.215 18.795 9.051 1.00 66.69 190 GLY A CA 1
ATOM 1543 C C . GLY A 1 190 ? -4.033 18.471 10.310 1.00 66.69 190 GLY A C 1
ATOM 1544 O O . GLY A 1 190 ? -3.739 17.496 10.999 1.00 66.69 190 GLY A O 1
ATOM 1545 N N . THR A 1 191 ? -5.030 19.294 10.655 1.00 77.31 191 THR A N 1
ATOM 1546 C CA . THR A 1 191 ? -5.870 19.092 11.843 1.00 77.31 191 THR A CA 1
ATOM 1547 C C . THR A 1 191 ? -6.891 17.998 11.586 1.00 77.31 191 THR A C 1
ATOM 1549 O O . THR A 1 191 ? -7.395 17.869 10.478 1.00 77.31 191 THR A O 1
ATOM 1552 N N . ILE A 1 192 ? -7.233 17.209 12.601 1.00 78.38 192 ILE A N 1
ATOM 1553 C CA . ILE A 1 192 ? -8.213 16.128 12.451 1.00 78.38 192 ILE A CA 1
ATOM 1554 C C . ILE A 1 192 ? -9.568 16.722 12.044 1.00 78.38 192 ILE A C 1
ATOM 1556 O O . ILE A 1 192 ? -10.107 17.584 12.732 1.00 78.38 192 ILE A O 1
ATOM 1560 N N . TYR A 1 193 ? -10.104 16.247 10.924 1.00 80.19 193 TYR A N 1
ATOM 1561 C CA . TYR A 1 193 ? -11.431 16.557 10.395 1.00 80.19 193 TYR A CA 1
ATOM 1562 C C . TYR A 1 193 ? -12.459 15.502 10.811 1.00 80.19 193 TYR A C 1
ATOM 1564 O O . TYR A 1 193 ? -13.577 15.830 11.198 1.00 80.19 193 TYR A O 1
ATOM 1572 N N . ALA A 1 194 ? -12.074 14.228 10.770 1.00 82.69 194 ALA A N 1
ATOM 1573 C CA . ALA A 1 194 ? -12.895 13.111 11.216 1.00 82.69 194 ALA A CA 1
ATOM 1574 C C . ALA A 1 194 ? -12.001 11.928 11.578 1.00 82.69 194 ALA A C 1
ATOM 1576 O O . ALA A 1 194 ? -10.865 11.834 11.121 1.00 82.69 194 ALA A O 1
ATOM 1577 N N . PHE A 1 195 ? -12.517 10.972 12.335 1.00 86.38 195 PHE A N 1
ATOM 1578 C CA . PHE A 1 195 ? -11.865 9.673 12.462 1.00 86.38 195 PHE A CA 1
ATOM 1579 C C . PHE A 1 195 ? -12.890 8.556 12.429 1.00 86.38 195 PHE A C 1
ATOM 1581 O O . PHE A 1 195 ? -14.027 8.685 12.877 1.00 86.38 195 PHE A O 1
ATOM 1588 N N . LYS A 1 196 ? -12.462 7.445 11.852 1.00 89.38 196 LYS A N 1
ATOM 1589 C CA . LYS A 1 196 ? -13.197 6.205 11.738 1.00 89.38 196 LYS A CA 1
ATOM 1590 C C . LYS A 1 196 ? -12.637 5.243 12.769 1.00 89.38 196 LYS A C 1
ATOM 1592 O O . LYS A 1 196 ? -11.437 4.979 12.768 1.00 89.38 196 LYS A O 1
ATOM 1597 N N . VAL A 1 197 ? -13.493 4.711 13.627 1.00 88.25 197 VAL A N 1
ATOM 1598 C CA . VAL A 1 197 ? -13.150 3.644 14.569 1.00 88.25 197 VAL A CA 1
ATOM 1599 C C . VAL A 1 197 ? -13.734 2.346 14.041 1.00 88.25 197 VAL A C 1
ATOM 1601 O O . VAL A 1 197 ? -14.901 2.310 13.642 1.00 88.25 197 VAL A O 1
ATOM 1604 N N . ARG A 1 198 ? -12.923 1.291 14.054 1.00 90.19 198 ARG A N 1
ATOM 1605 C CA . ARG A 1 198 ? -13.351 -0.074 13.769 1.00 90.19 198 ARG A CA 1
ATOM 1606 C C . ARG A 1 198 ? -13.637 -0.785 15.083 1.00 90.19 198 ARG A C 1
ATOM 1608 O O . ARG A 1 198 ? -12.716 -1.015 15.864 1.00 90.19 198 ARG A O 1
ATOM 1615 N N . PHE A 1 199 ? -14.901 -1.098 15.325 1.00 90.94 199 PHE A N 1
ATOM 1616 C CA . PHE A 1 199 ? -15.361 -1.776 16.533 1.00 90.94 199 PHE A CA 1
ATOM 1617 C C . PHE A 1 199 ? -15.401 -3.289 16.341 1.00 90.94 199 PHE A C 1
ATOM 1619 O O . PHE A 1 199 ? -15.687 -3.782 15.245 1.00 90.94 199 PHE A O 1
ATOM 1626 N N . ASP A 1 200 ? -15.135 -4.008 17.428 1.00 88.00 200 ASP A N 1
ATOM 1627 C CA . ASP A 1 200 ? -15.287 -5.453 17.507 1.00 88.00 200 ASP A CA 1
ATOM 1628 C C . ASP A 1 200 ? -16.745 -5.781 17.888 1.00 88.00 200 ASP A C 1
ATOM 1630 O O . ASP A 1 200 ? -17.225 -5.398 18.955 1.00 88.00 200 ASP A O 1
ATOM 1634 N N . ASN A 1 201 ? -17.459 -6.490 17.013 1.00 81.75 201 ASN A N 1
ATOM 1635 C CA . ASN A 1 201 ? -18.789 -7.043 17.256 1.00 81.75 201 ASN A CA 1
ATOM 1636 C C . ASN A 1 201 ? -18.694 -8.577 17.393 1.00 81.75 201 ASN A C 1
ATOM 1638 O O . ASN A 1 201 ? -18.309 -9.250 16.434 1.00 81.75 201 ASN A O 1
ATOM 1642 N N . PRO A 1 202 ? -19.085 -9.156 18.541 1.00 72.75 202 PRO A N 1
ATOM 1643 C CA . PRO A 1 202 ? -19.075 -10.604 18.736 1.00 72.75 202 PRO A CA 1
ATOM 1644 C C . PRO A 1 202 ? -19.919 -11.402 17.729 1.00 72.75 202 PRO A C 1
ATOM 1646 O O . PRO A 1 202 ? -19.590 -12.555 17.467 1.00 72.75 202 PRO A O 1
ATOM 1649 N N . THR A 1 203 ? -20.991 -10.825 17.173 1.00 73.38 203 THR A N 1
ATOM 1650 C CA . THR A 1 203 ? -21.914 -11.524 16.259 1.00 73.38 203 THR A CA 1
ATOM 1651 C C . THR A 1 203 ? -21.701 -11.175 14.789 1.00 73.38 203 THR A C 1
ATOM 1653 O O . THR A 1 203 ? -21.866 -12.036 13.932 1.00 73.38 203 THR A O 1
ATOM 1656 N N . GLU A 1 204 ? -21.323 -9.933 14.481 1.00 71.56 204 GLU A N 1
ATOM 1657 C CA . GLU A 1 204 ? -21.221 -9.433 13.095 1.00 71.56 204 GLU A CA 1
ATOM 1658 C C . GLU A 1 204 ? -19.771 -9.241 12.613 1.00 71.56 204 GLU A C 1
ATOM 1660 O O . GLU A 1 204 ? -19.535 -8.811 11.484 1.00 71.56 204 GLU A O 1
ATOM 1665 N N . GLY A 1 205 ? -18.772 -9.546 13.447 1.00 83.00 205 GLY A N 1
ATOM 1666 C CA . GLY A 1 205 ? -17.365 -9.337 13.114 1.00 83.00 205 GLY A CA 1
ATOM 1667 C C . GLY A 1 205 ? -16.924 -7.894 13.360 1.00 83.00 205 GLY A C 1
ATOM 1668 O O . GLY A 1 205 ? -17.031 -7.400 14.474 1.00 83.00 205 GLY A O 1
ATOM 1669 N N . LYS A 1 206 ? -16.365 -7.205 12.361 1.00 85.12 206 LYS A N 1
ATOM 1670 C CA . LYS A 1 206 ? -15.866 -5.824 12.521 1.00 85.12 206 LYS A CA 1
ATOM 1671 C C . LYS A 1 206 ? -16.710 -4.841 11.725 1.00 85.12 206 LYS A C 1
ATOM 1673 O O . LYS A 1 206 ? -17.024 -5.109 10.570 1.00 85.12 206 LYS A O 1
ATOM 1678 N N . TYR A 1 207 ? -17.010 -3.685 12.312 1.00 87.94 207 TYR A N 1
ATOM 1679 C CA . TYR A 1 207 ? -17.749 -2.614 11.638 1.00 87.94 207 TYR A CA 1
ATOM 1680 C C . TYR A 1 207 ? -17.170 -1.236 11.957 1.00 87.94 207 TYR A C 1
ATOM 1682 O O . TYR A 1 207 ? -16.574 -1.019 13.012 1.00 87.94 207 TYR A O 1
ATOM 1690 N N . ASP A 1 208 ? -17.371 -0.293 11.037 1.00 89.94 208 ASP A N 1
ATOM 1691 C CA . ASP A 1 208 ? -16.773 1.036 11.105 1.00 89.94 208 ASP A CA 1
ATOM 1692 C C . ASP A 1 208 ? -17.813 2.109 11.489 1.00 89.94 208 ASP A C 1
ATOM 1694 O O . ASP A 1 208 ? -18.977 2.081 11.065 1.00 89.94 208 ASP A O 1
ATOM 1698 N N . ARG A 1 209 ? -17.386 3.097 12.282 1.00 90.19 209 ARG A N 1
ATOM 1699 C CA . ARG A 1 209 ? -18.151 4.318 12.588 1.00 90.19 209 ARG A CA 1
ATOM 1700 C C . ARG A 1 209 ? -17.253 5.538 12.478 1.00 90.19 209 ARG A C 1
ATOM 1702 O O . ARG A 1 209 ? -16.127 5.513 12.963 1.00 90.19 209 ARG A O 1
ATOM 1709 N N . THR A 1 210 ? -17.774 6.599 11.874 1.00 89.81 210 THR A N 1
ATOM 1710 C CA . THR A 1 210 ? -17.078 7.881 11.733 1.00 89.81 210 THR A CA 1
ATOM 1711 C C . THR A 1 210 ? -17.561 8.857 12.797 1.00 89.81 210 THR A C 1
ATOM 1713 O O . THR A 1 210 ? -18.763 8.966 13.036 1.00 89.81 210 THR A O 1
ATOM 1716 N N . PHE A 1 211 ? -16.632 9.586 13.403 1.00 88.88 211 PHE A N 1
ATOM 1717 C CA . PHE A 1 211 ? -16.889 10.582 14.434 1.00 88.88 211 PHE A CA 1
ATOM 1718 C C . PHE A 1 211 ? -16.188 11.902 14.105 1.00 88.88 211 PHE A C 1
ATOM 1720 O O . PHE A 1 211 ? -15.177 11.935 13.398 1.00 88.88 211 PHE A O 1
ATOM 1727 N N . SER A 1 212 ? -16.737 12.994 14.640 1.00 87.81 212 SER A N 1
ATOM 1728 C CA . SER A 1 212 ? -16.114 14.321 14.585 1.00 87.81 212 SER A CA 1
ATOM 1729 C C . SER A 1 212 ? -14.934 14.424 15.564 1.00 87.81 212 SER A C 1
ATOM 1731 O O . SER A 1 212 ? -14.944 13.709 16.564 1.00 87.81 212 SER A O 1
ATOM 1733 N N . PRO A 1 213 ? -13.992 15.365 15.384 1.00 80.88 213 PRO A N 1
ATOM 1734 C CA . PRO A 1 213 ? -12.781 15.480 16.204 1.00 80.88 213 PRO A CA 1
ATOM 1735 C C . PRO A 1 213 ? -13.068 15.633 17.703 1.00 80.88 213 PRO A C 1
ATOM 1737 O O . PRO A 1 213 ? -12.372 15.032 18.512 1.00 80.88 213 PRO A O 1
ATOM 1740 N N . LYS A 1 214 ? -14.151 16.344 18.061 1.00 81.56 214 LYS A N 1
ATOM 1741 C CA . LYS A 1 214 ? -14.593 16.568 19.452 1.00 81.56 214 LYS A CA 1
ATOM 1742 C C . LYS A 1 214 ? -14.808 15.281 20.248 1.00 81.56 214 LYS A C 1
ATOM 1744 O O . LYS A 1 214 ? -14.742 15.305 21.467 1.00 81.56 214 LYS A O 1
ATOM 1749 N N . PHE A 1 215 ? -15.069 14.162 19.574 1.00 78.25 215 PHE A N 1
ATOM 1750 C CA . PHE A 1 215 ? -15.244 12.885 20.257 1.00 78.25 215 PHE A CA 1
ATOM 1751 C C . PHE A 1 215 ? -13.953 12.394 20.914 1.00 78.25 215 PHE A C 1
ATOM 1753 O O . PHE A 1 215 ? -14.049 11.665 21.889 1.00 78.25 215 PHE A O 1
ATOM 1760 N N . LEU A 1 216 ? -12.763 12.788 20.438 1.00 71.88 216 LEU A N 1
ATOM 1761 C CA . LEU A 1 216 ? -11.492 12.394 21.071 1.00 71.88 216 LEU A CA 1
ATOM 1762 C C . LEU A 1 216 ? -11.341 12.946 22.498 1.00 71.88 216 LEU A C 1
ATOM 1764 O O . LEU A 1 216 ? -10.570 12.385 23.277 1.00 71.88 216 LEU A O 1
ATOM 1768 N N . ASP A 1 217 ? -12.088 14.002 22.820 1.00 79.38 217 ASP A N 1
ATOM 1769 C CA . ASP A 1 217 ? -12.041 14.703 24.101 1.00 79.38 217 ASP A CA 1
ATOM 1770 C C . ASP A 1 217 ? -13.216 14.326 25.029 1.00 79.38 217 ASP A C 1
ATOM 1772 O O . ASP A 1 217 ? -13.279 14.776 26.175 1.00 79.38 217 ASP A O 1
ATOM 1776 N N . ASP A 1 218 ? -14.154 13.494 24.560 1.00 83.06 218 ASP A N 1
ATOM 1777 C CA . ASP A 1 218 ? -15.367 13.129 25.296 1.00 83.06 218 ASP A CA 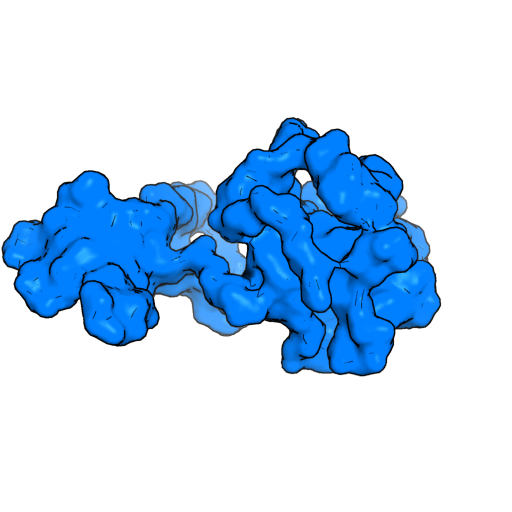1
ATOM 1778 C C . ASP A 1 218 ? -15.128 11.934 26.233 1.00 83.06 218 ASP A C 1
ATOM 1780 O O . ASP A 1 218 ? -15.503 10.790 25.960 1.00 83.06 218 ASP A O 1
ATOM 1784 N N . ASN A 1 219 ? -14.489 12.213 27.369 1.00 77.75 219 ASN A N 1
ATOM 1785 C CA . ASN A 1 219 ? -14.135 11.205 28.374 1.00 77.75 219 ASN A CA 1
ATOM 1786 C C . ASN A 1 219 ? -15.347 10.521 29.041 1.00 77.75 219 ASN A C 1
ATOM 1788 O O . ASN A 1 219 ? -15.171 9.525 29.745 1.00 77.75 219 ASN A O 1
ATOM 1792 N N . GLU A 1 220 ? -16.569 11.034 28.857 1.00 79.25 220 GLU A N 1
ATOM 1793 C CA . GLU A 1 220 ? -17.788 10.381 29.353 1.00 79.25 220 GLU A CA 1
ATOM 1794 C C . GLU A 1 220 ? -18.276 9.272 28.411 1.00 79.25 220 GLU A C 1
ATOM 1796 O O . GLU A 1 220 ? -18.950 8.324 28.836 1.00 79.25 220 GLU A O 1
ATOM 1801 N N . ILE A 1 221 ? -17.940 9.384 27.124 1.00 81.12 221 ILE A N 1
ATOM 1802 C CA . ILE A 1 221 ? -18.373 8.467 26.069 1.00 81.12 221 ILE A CA 1
ATOM 1803 C C . ILE A 1 221 ? -17.250 7.516 25.651 1.00 81.12 221 ILE A C 1
ATOM 1805 O O . ILE A 1 221 ? -17.537 6.353 25.323 1.00 81.12 221 ILE A O 1
ATOM 1809 N N . ILE A 1 222 ? -15.996 7.975 25.686 1.00 83.56 222 ILE A N 1
ATOM 1810 C CA . ILE A 1 222 ? -14.827 7.183 25.312 1.00 83.56 222 ILE A CA 1
ATOM 1811 C C . ILE A 1 222 ? -13.787 7.043 26.409 1.00 83.56 222 ILE A C 1
ATOM 1813 O O . ILE A 1 222 ? -13.475 7.968 27.152 1.00 83.56 222 ILE A O 1
ATOM 1817 N N . LYS A 1 223 ? -13.172 5.863 26.434 1.00 86.69 223 LYS A N 1
ATOM 1818 C CA . LYS A 1 223 ? -11.994 5.570 27.239 1.00 86.69 223 LYS A CA 1
ATOM 1819 C C . LYS A 1 223 ? -10.881 5.033 26.349 1.00 86.69 223 LYS A C 1
ATOM 1821 O O . LYS A 1 223 ? -11.072 4.040 25.648 1.00 86.69 223 LYS A O 1
ATOM 1826 N N . TRP A 1 224 ? -9.715 5.669 26.393 1.00 87.12 224 TRP A N 1
ATOM 1827 C CA . TRP A 1 224 ? -8.496 5.137 25.780 1.00 87.12 224 TRP A CA 1
ATOM 1828 C C . TRP A 1 224 ? -7.990 3.934 26.588 1.00 87.12 224 TRP A C 1
ATOM 1830 O O . TRP A 1 224 ? -7.996 3.977 27.822 1.00 87.12 224 TRP A O 1
ATOM 1840 N N . LEU A 1 225 ? -7.607 2.858 25.895 1.00 85.88 225 LEU A N 1
ATOM 1841 C CA . LEU A 1 225 ? -7.173 1.587 26.493 1.00 85.88 225 LEU A CA 1
ATOM 1842 C C . LEU A 1 225 ? -5.667 1.360 26.372 1.00 85.88 225 LEU A C 1
ATOM 1844 O O . LEU A 1 225 ? -5.081 1.809 25.360 1.00 85.88 225 LEU A O 1
#

pLDDT: mean 86.5, std 11.9, range [51.78, 98.5]